Protein AF-A0A813BT57-F1 (afdb_monomer)

Foldseek 3Di:
DDDDDDDDDDDDDDDDDDDDDDDDPPDPPPPPPPPPPPQPPPPVVVPDDPVLVVVLLVLLVVLVVLPVVDVQPDPQDDADDDDPCPPDGKHKDKFFWDADPNDIDTDPCCVVSVVSVVSVVVSQCSQPPPADDGMDMDTPPGDDPDDFPPPDDQPHWDKDFDRDDDVPDWDKDFDDPPDDDNAQWDWDQDPNDTTTIGTDDNSGMDTHRSD

Organism: NCBI:txid1628268

Secondary structure (DSSP, 8-state):
--------------------------PPPP-------------GGGS--HHHHHHHHHHHHHHHHHHHHTT--S--PPPSS--S-TTS--EEEEEEEEEETTEEEE-HHHHHTHHHHHHHHHHHHHHSTT---SEEEEEES--PPP---TTS-TT--EEE--SS--TT-EEEEE--TTPPP-SEE--EEETTEEE-EEEEETTS-EEE---

Radius of gyration: 31.88 Å; Cα contacts (8 Å, |Δi|>4): 209; chains: 1; bounding box: 80×63×86 Å

Sequence (211 aa):
MGYGVGAVPVDPEEDPLQEGDLGEQLEPPQEEEEVEPAIHKLKAEELWNDDELAEQQKLVEEIIELMAKDPVHKVTRTPAVSQQDANRRSTYATVGAYNHGGVFGVTKYTEEATALTRKVADLLRMDFPGECFTSATIIQNTVMPTHRDLFNDFDSRNLISPLRVTSGAAVWEELKPGDKFQGTYAEMTVKDKKMPGQLHMLTGPVMINPR

Nearest PDB structures (foldseek):
  8igd-assembly2_C  TM=2.769E-01  e=4.487E+00  Arabidopsis thaliana

Structure (mmCIF, N/CA/C/O backbone):
data_AF-A0A813BT57-F1
#
_entry.id   AF-A0A813BT57-F1
#
loop_
_atom_site.group_PDB
_atom_site.id
_atom_site.type_symbol
_atom_site.label_atom_id
_atom_site.label_alt_id
_atom_site.label_comp_id
_atom_site.label_asym_id
_atom_site.label_entity_id
_atom_site.label_seq_id
_atom_site.pdbx_PDB_ins_code
_atom_site.Cartn_x
_atom_site.Cartn_y
_atom_site.Cartn_z
_atom_site.occupancy
_atom_site.B_iso_or_equiv
_atom_site.auth_seq_id
_atom_site.auth_comp_id
_atom_site.auth_asym_id
_atom_site.auth_atom_id
_atom_site.pdbx_PDB_model_num
ATOM 1 N N . MET A 1 1 ? 63.877 -7.546 -59.751 1.00 37.66 1 MET 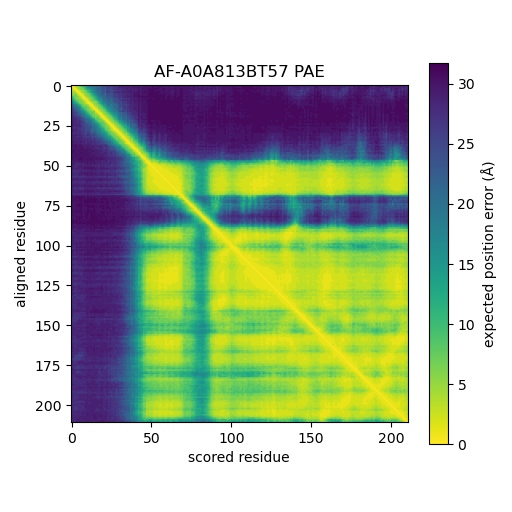A N 1
ATOM 2 C CA . MET A 1 1 ? 63.326 -8.738 -59.070 1.00 37.66 1 MET A CA 1
ATOM 3 C C . MET A 1 1 ? 61.910 -8.918 -59.592 1.00 37.66 1 MET A C 1
ATOM 5 O O . MET A 1 1 ? 61.173 -7.954 -59.511 1.00 37.66 1 MET A O 1
ATOM 9 N N . GLY A 1 2 ? 61.450 -9.999 -60.204 1.00 32.69 2 GLY A N 1
ATOM 10 C CA . GLY A 1 2 ? 62.023 -11.263 -60.653 1.00 32.69 2 GLY A CA 1
ATOM 11 C C . GLY A 1 2 ? 60.847 -12.031 -61.275 1.00 32.69 2 GLY A C 1
ATOM 12 O O . GLY A 1 2 ? 59.834 -12.200 -60.608 1.00 32.69 2 GLY A O 1
ATOM 13 N N . TYR A 1 3 ? 60.948 -12.408 -62.550 1.00 25.98 3 TYR A N 1
ATOM 14 C CA . TYR A 1 3 ? 60.036 -13.359 -63.190 1.00 25.98 3 TYR A CA 1
ATOM 15 C C . TYR A 1 3 ? 60.608 -14.764 -62.983 1.00 25.98 3 TYR A C 1
ATOM 17 O O . TYR A 1 3 ? 61.807 -14.963 -63.173 1.00 25.98 3 TYR A O 1
ATOM 25 N N . GLY A 1 4 ? 59.760 -15.719 -62.604 1.00 29.03 4 GLY A N 1
ATOM 26 C CA . GLY A 1 4 ? 60.122 -17.124 -62.436 1.00 29.03 4 GLY A CA 1
ATOM 27 C C . GLY A 1 4 ? 58.992 -18.017 -62.926 1.00 29.03 4 GLY A C 1
ATOM 28 O O . GLY A 1 4 ? 57.991 -18.187 -62.241 1.00 29.03 4 GLY A O 1
ATOM 29 N N . VAL A 1 5 ? 59.169 -18.539 -64.137 1.00 31.33 5 VAL A N 1
ATOM 30 C CA . VAL A 1 5 ? 58.359 -19.585 -64.766 1.00 31.33 5 VAL A CA 1
ATOM 31 C C . VAL A 1 5 ? 58.935 -20.929 -64.318 1.00 31.33 5 VAL A C 1
ATOM 33 O O . VAL A 1 5 ? 60.147 -21.122 -64.395 1.00 31.33 5 VAL A O 1
ATOM 36 N N . GLY A 1 6 ? 58.088 -21.848 -63.863 1.00 31.92 6 GLY A N 1
ATOM 37 C CA . GLY A 1 6 ? 58.478 -23.212 -63.512 1.00 31.92 6 GLY A CA 1
ATOM 38 C C . GLY A 1 6 ? 57.340 -24.172 -63.824 1.00 31.92 6 GLY A C 1
ATOM 39 O O . GLY A 1 6 ? 56.382 -24.262 -63.066 1.00 31.92 6 GLY A O 1
ATOM 40 N N . ALA A 1 7 ? 57.444 -24.834 -64.975 1.00 32.00 7 ALA A N 1
ATOM 41 C CA . ALA A 1 7 ? 56.584 -25.930 -65.393 1.00 32.00 7 ALA A CA 1
ATOM 42 C C . ALA A 1 7 ? 56.959 -27.219 -64.644 1.00 32.00 7 ALA A C 1
ATOM 44 O O . ALA A 1 7 ? 58.142 -27.484 -64.428 1.00 32.00 7 ALA A O 1
ATOM 45 N N . VAL A 1 8 ? 55.959 -28.033 -64.306 1.00 42.06 8 VAL A N 1
ATOM 46 C CA . VAL A 1 8 ? 56.101 -29.437 -63.883 1.00 42.06 8 VAL A CA 1
ATOM 47 C C . VAL A 1 8 ? 55.005 -30.231 -64.620 1.00 42.06 8 VAL A C 1
ATOM 49 O O . VAL A 1 8 ? 53.931 -29.670 -64.846 1.00 42.06 8 VAL A O 1
ATOM 52 N N . PRO A 1 9 ? 55.287 -31.458 -65.098 1.00 40.72 9 PRO A N 1
ATOM 53 C CA . PRO A 1 9 ? 54.612 -32.059 -66.242 1.00 40.72 9 PRO A CA 1
ATOM 54 C C . PRO A 1 9 ? 53.299 -32.754 -65.889 1.00 40.72 9 PRO A C 1
ATOM 56 O O . PRO A 1 9 ? 53.094 -33.230 -64.775 1.00 40.72 9 PRO A O 1
ATOM 59 N N . VAL A 1 10 ? 52.455 -32.831 -66.913 1.00 43.56 10 VAL A N 1
ATOM 60 C CA . VAL A 1 10 ? 51.305 -33.728 -67.034 1.00 43.56 10 VAL A CA 1
ATOM 61 C C . VAL A 1 10 ? 51.832 -35.119 -67.383 1.00 43.56 10 VAL A C 1
ATOM 63 O O . VAL A 1 10 ? 52.646 -35.220 -68.298 1.00 43.56 10 VAL A O 1
ATOM 66 N N . ASP A 1 11 ? 51.324 -36.160 -66.726 1.00 40.03 11 ASP A N 1
ATOM 67 C CA . ASP A 1 11 ? 51.101 -37.436 -67.405 1.00 40.03 11 ASP A CA 1
ATOM 68 C C . ASP A 1 11 ? 49.642 -37.883 -67.191 1.00 40.03 11 ASP A C 1
ATOM 70 O O . ASP A 1 11 ? 49.107 -37.678 -66.094 1.00 40.03 11 ASP A O 1
ATOM 74 N N . PRO A 1 12 ? 48.982 -38.419 -68.235 1.00 51.88 12 PRO A N 1
ATOM 75 C CA . PRO A 1 12 ? 47.558 -38.731 -68.255 1.00 51.88 12 PRO A CA 1
ATOM 76 C C . PRO A 1 12 ? 47.312 -40.244 -68.165 1.00 51.88 12 PRO A C 1
ATOM 78 O O . PRO A 1 12 ? 47.970 -41.005 -68.862 1.00 51.88 12 PRO A O 1
ATOM 81 N N . GLU A 1 13 ? 46.303 -40.682 -67.415 1.00 43.59 13 GLU A N 1
ATOM 82 C CA . GLU A 1 13 ? 45.601 -41.938 -67.714 1.00 43.59 13 GLU A CA 1
ATOM 83 C C . GLU A 1 13 ? 44.103 -41.787 -67.415 1.00 43.59 13 GLU A C 1
ATOM 85 O O . GLU A 1 13 ? 43.681 -40.999 -66.566 1.00 43.59 13 GLU A O 1
ATOM 90 N N . GLU A 1 14 ? 43.331 -42.488 -68.235 1.00 40.25 14 GLU A N 1
ATOM 91 C CA . GLU A 1 14 ? 41.946 -42.264 -68.640 1.00 40.25 14 GLU A CA 1
ATOM 92 C C . GLU A 1 14 ? 40.894 -42.873 -67.678 1.00 40.25 14 GLU A C 1
ATOM 94 O O . GLU A 1 14 ? 41.138 -43.925 -67.098 1.00 40.25 14 GLU A O 1
ATOM 99 N N . ASP A 1 15 ? 39.757 -42.164 -67.527 1.00 38.50 15 ASP A N 1
ATOM 100 C CA . ASP A 1 15 ? 38.314 -42.544 -67.652 1.00 38.50 15 ASP A CA 1
ATOM 101 C C . ASP A 1 15 ? 37.801 -43.986 -67.328 1.00 38.50 15 ASP A C 1
ATOM 103 O O . ASP A 1 15 ? 38.580 -44.935 -67.344 1.00 38.50 15 ASP A O 1
ATOM 107 N N . PRO A 1 16 ? 36.470 -44.271 -67.213 1.00 50.34 16 PRO A N 1
ATOM 108 C CA . PRO A 1 16 ? 35.270 -43.424 -67.024 1.00 50.34 16 PRO A CA 1
ATOM 109 C C . PRO A 1 16 ? 34.231 -43.991 -65.997 1.00 50.34 16 PRO A C 1
ATOM 111 O O . PRO A 1 16 ? 34.384 -45.080 -65.450 1.00 50.34 16 PRO A O 1
ATOM 114 N N . LEU A 1 17 ? 33.082 -43.297 -65.880 1.00 36.72 17 LEU A N 1
ATOM 115 C CA . LEU A 1 17 ? 31.741 -43.748 -65.419 1.00 36.72 17 LEU A CA 1
ATOM 116 C C . LEU A 1 17 ? 31.400 -43.633 -63.916 1.00 36.72 17 LEU A C 1
ATOM 118 O O . LEU A 1 17 ? 31.742 -44.498 -63.120 1.00 36.72 17 LEU A O 1
ATOM 122 N N . GLN A 1 18 ? 30.530 -42.677 -63.561 1.00 41.56 18 GLN A N 1
ATOM 123 C CA . GLN A 1 18 ? 29.085 -42.946 -63.421 1.00 41.56 18 GLN A CA 1
ATOM 124 C C . GLN A 1 18 ? 28.305 -41.663 -63.089 1.00 41.56 18 GLN A C 1
ATOM 126 O O . GLN A 1 18 ? 28.538 -41.012 -62.075 1.00 41.56 18 GLN A O 1
ATOM 131 N N . GLU A 1 19 ? 27.348 -41.333 -63.957 1.00 45.28 19 GLU A N 1
ATOM 132 C CA . GLU A 1 19 ? 26.239 -40.434 -63.647 1.00 45.28 19 GLU A CA 1
ATOM 133 C C . GLU A 1 19 ? 25.347 -41.081 -62.578 1.00 45.28 19 GLU A C 1
ATOM 135 O O . GLU A 1 19 ? 24.990 -42.256 -62.676 1.00 45.28 19 GLU A O 1
ATOM 140 N N . GLY A 1 20 ? 24.991 -40.298 -61.563 1.00 37.59 20 GLY A N 1
ATOM 141 C CA . GLY A 1 20 ? 24.119 -40.693 -60.464 1.00 37.59 20 GLY A CA 1
ATOM 142 C C . GLY A 1 20 ? 23.452 -39.462 -59.871 1.00 37.59 20 GLY A C 1
ATOM 143 O O . GLY A 1 20 ? 23.851 -38.968 -58.824 1.00 37.59 20 GLY A O 1
ATOM 144 N N . ASP A 1 21 ? 22.469 -38.954 -60.607 1.00 42.25 21 ASP A N 1
ATOM 145 C CA . ASP A 1 21 ? 21.403 -38.075 -60.137 1.00 42.25 21 ASP A CA 1
ATOM 146 C C . ASP A 1 21 ? 20.681 -38.713 -58.945 1.00 42.25 21 ASP A C 1
ATOM 148 O O . ASP A 1 21 ? 20.002 -39.719 -59.126 1.00 42.2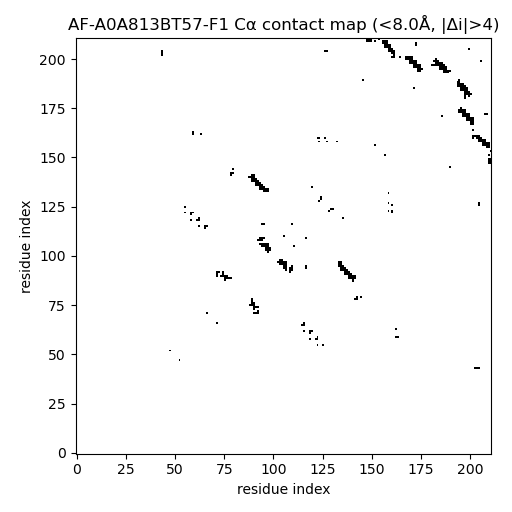5 21 ASP A O 1
ATOM 152 N N . LEU A 1 22 ? 20.827 -38.136 -57.751 1.00 42.53 22 LEU A N 1
ATOM 153 C CA . LEU A 1 22 ? 19.814 -38.172 -56.699 1.00 42.53 22 LEU A CA 1
ATOM 154 C C . LEU A 1 22 ? 19.948 -36.893 -55.873 1.00 42.53 22 LEU A C 1
ATOM 156 O O . LEU A 1 22 ? 20.854 -36.743 -55.055 1.00 42.53 22 LEU A O 1
ATOM 160 N N . GLY A 1 23 ? 19.033 -35.956 -56.116 1.00 36.88 23 GLY A N 1
ATOM 161 C CA . GLY A 1 23 ? 18.838 -34.794 -55.266 1.00 36.88 23 GLY A CA 1
ATOM 162 C C . GLY A 1 23 ? 18.559 -35.210 -53.823 1.00 36.88 23 GLY A C 1
ATOM 163 O O . GLY A 1 23 ? 17.485 -35.724 -53.514 1.00 36.88 23 GLY A O 1
ATOM 164 N N . GLU A 1 24 ? 19.505 -34.932 -52.930 1.00 42.94 24 GLU A N 1
ATOM 165 C CA . GLU A 1 24 ? 19.217 -34.828 -51.505 1.00 42.94 24 GLU A CA 1
ATOM 166 C C . GLU A 1 24 ? 18.443 -33.530 -51.278 1.00 42.94 24 GLU A C 1
ATOM 168 O O . GLU A 1 24 ? 18.974 -32.418 -51.313 1.00 42.94 24 GLU A O 1
ATOM 173 N N . GLN A 1 25 ? 17.134 -33.697 -51.101 1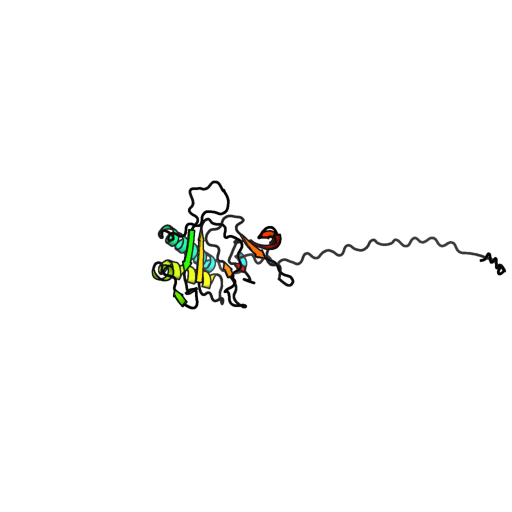.00 40.62 25 GLN A N 1
ATOM 174 C CA . GLN A 1 25 ? 16.256 -32.701 -50.514 1.00 40.62 25 GLN A CA 1
ATOM 175 C C . GLN A 1 25 ? 16.840 -32.289 -49.158 1.00 40.62 25 GLN A C 1
ATOM 177 O O . GLN A 1 25 ? 16.781 -33.043 -48.192 1.00 40.62 25 GLN A O 1
ATOM 182 N N . LEU A 1 26 ? 17.406 -31.085 -49.091 1.00 41.12 26 LEU A N 1
ATOM 183 C CA . LEU A 1 26 ? 17.609 -30.390 -47.826 1.00 41.12 26 LEU A CA 1
ATOM 184 C C . LEU A 1 26 ? 16.219 -30.130 -47.241 1.00 41.12 26 LEU A C 1
ATOM 186 O O . LEU A 1 26 ? 15.517 -29.219 -47.686 1.00 41.12 26 LEU A O 1
ATOM 190 N N . GLU A 1 27 ? 15.803 -30.961 -46.286 1.00 49.72 27 GLU A N 1
ATOM 191 C CA . GLU A 1 27 ? 14.667 -30.632 -45.434 1.00 49.72 27 GLU A CA 1
ATOM 192 C C . GLU A 1 27 ? 14.966 -29.286 -44.752 1.00 49.72 27 GLU A C 1
ATOM 194 O O . GLU A 1 27 ? 16.068 -29.097 -44.221 1.00 49.72 27 GLU A O 1
ATOM 199 N N . PRO A 1 28 ? 14.043 -28.310 -44.812 1.00 47.34 28 PRO A N 1
ATOM 200 C CA . PRO A 1 28 ? 14.244 -27.039 -44.139 1.00 47.34 28 PRO A CA 1
ATOM 201 C C . PRO A 1 28 ? 14.399 -27.287 -42.631 1.00 47.34 28 PRO A C 1
ATOM 203 O O . PRO A 1 28 ? 13.776 -28.214 -42.106 1.00 47.34 28 PRO A O 1
ATOM 206 N N . PRO A 1 29 ? 15.218 -26.485 -41.926 1.00 44.16 29 PRO A N 1
ATOM 207 C CA . PRO A 1 29 ? 15.357 -26.609 -40.483 1.00 44.16 29 PRO A CA 1
ATOM 208 C C . PRO A 1 29 ? 13.966 -26.540 -39.857 1.00 44.16 29 PRO A C 1
ATOM 210 O O . PRO A 1 29 ? 13.220 -25.591 -40.099 1.00 44.16 29 PRO A O 1
ATOM 213 N N . GLN A 1 30 ? 13.616 -27.591 -39.116 1.00 40.66 30 GLN A N 1
ATOM 214 C CA . GLN A 1 30 ? 12.389 -27.644 -38.340 1.00 40.66 30 GLN A CA 1
ATOM 215 C C . GLN A 1 30 ? 12.383 -26.417 -37.431 1.00 40.66 30 GLN A C 1
ATOM 217 O O . GLN A 1 30 ? 13.314 -26.226 -36.648 1.00 40.66 30 GLN A O 1
ATOM 222 N N . GLU A 1 31 ? 11.377 -25.561 -37.612 1.00 48.28 31 GLU A N 1
ATOM 223 C CA . GLU A 1 31 ? 11.082 -24.459 -36.709 1.00 48.28 31 GLU A CA 1
ATOM 224 C C . GLU A 1 31 ? 10.993 -25.061 -35.307 1.00 48.28 31 GLU A C 1
ATOM 226 O O . GLU A 1 31 ? 10.098 -25.858 -35.021 1.00 48.28 31 GLU A O 1
ATOM 231 N N . GLU A 1 32 ? 11.983 -24.758 -34.464 1.00 48.44 32 GLU A N 1
ATOM 232 C CA . GLU A 1 32 ? 11.882 -25.011 -33.037 1.00 48.44 32 GLU A CA 1
ATOM 233 C C . GLU A 1 32 ? 10.641 -24.252 -32.584 1.00 48.44 32 GLU A C 1
ATOM 235 O O . GLU A 1 32 ? 10.619 -23.022 -32.572 1.00 48.44 32 GLU A O 1
ATOM 240 N N . GLU A 1 33 ? 9.574 -25.004 -32.328 1.00 44.41 33 GLU A N 1
ATOM 241 C CA . GLU A 1 33 ? 8.341 -24.507 -31.751 1.00 44.41 33 GLU A CA 1
ATOM 242 C C . GLU A 1 33 ? 8.759 -23.772 -30.473 1.00 44.41 33 GLU A C 1
ATOM 244 O O . GLU A 1 33 ? 9.191 -24.402 -29.503 1.00 44.41 33 GLU A O 1
ATOM 249 N N . GLU A 1 34 ? 8.751 -22.433 -30.511 1.00 43.19 34 GLU A N 1
ATOM 250 C CA . GLU A 1 34 ? 8.931 -21.600 -29.330 1.00 43.19 34 GLU A CA 1
ATOM 251 C C . GLU A 1 34 ? 7.827 -22.021 -28.366 1.00 43.19 34 GLU A C 1
ATOM 253 O O . GLU A 1 34 ? 6.677 -21.593 -28.466 1.00 43.19 34 GLU A O 1
ATOM 258 N N . VAL A 1 35 ? 8.169 -22.933 -27.457 1.00 41.72 35 VAL A N 1
ATOM 259 C CA . VAL A 1 35 ? 7.321 -23.296 -26.337 1.00 41.72 35 VAL A CA 1
ATOM 260 C C . VAL A 1 35 ? 7.232 -22.028 -25.510 1.00 41.72 35 VAL A C 1
ATOM 262 O O . VAL A 1 35 ? 8.124 -21.739 -24.708 1.00 41.72 35 VAL A O 1
ATOM 265 N N . GLU A 1 36 ? 6.185 -21.236 -25.760 1.00 43.19 36 GLU A N 1
ATOM 266 C CA . GLU A 1 36 ? 5.827 -20.107 -24.918 1.00 43.19 36 GLU A CA 1
ATOM 267 C C . GLU A 1 36 ? 5.913 -20.609 -23.474 1.00 43.19 36 GLU A C 1
ATOM 269 O O . GLU A 1 36 ? 5.250 -21.599 -23.132 1.00 43.19 36 GLU A O 1
ATOM 274 N N . PRO A 1 37 ? 6.763 -20.012 -22.617 1.00 38.12 37 PRO A N 1
ATOM 275 C CA . PRO A 1 37 ? 6.815 -20.443 -21.239 1.00 38.12 37 PRO A CA 1
ATOM 276 C C . PRO A 1 37 ? 5.412 -20.234 -20.695 1.00 38.12 37 PRO A C 1
ATOM 278 O O . PRO A 1 37 ? 4.899 -19.116 -20.732 1.00 38.12 37 PRO A O 1
ATOM 281 N N . ALA A 1 38 ? 4.784 -21.321 -20.248 1.00 38.00 38 ALA A N 1
ATOM 282 C CA . ALA A 1 38 ? 3.481 -21.296 -19.618 1.00 38.00 38 ALA A CA 1
ATOM 283 C C . ALA A 1 38 ? 3.545 -20.306 -18.450 1.00 38.00 38 ALA A C 1
ATOM 285 O O . ALA A 1 38 ? 3.981 -20.634 -17.345 1.00 38.00 38 ALA A O 1
ATOM 286 N N . ILE A 1 39 ? 3.155 -19.057 -18.714 1.00 39.56 39 ILE A N 1
ATOM 287 C CA . ILE A 1 39 ? 2.943 -18.058 -17.686 1.00 39.56 39 ILE A CA 1
ATOM 288 C C . ILE A 1 39 ? 1.742 -18.597 -16.934 1.00 39.56 39 ILE A C 1
ATOM 290 O O . ILE A 1 39 ? 0.603 -18.489 -17.394 1.00 39.56 39 ILE A O 1
ATOM 294 N N . HIS A 1 40 ? 2.013 -19.238 -15.799 1.00 36.19 40 HIS A N 1
ATOM 295 C CA . HIS A 1 40 ? 1.014 -19.523 -14.790 1.00 36.19 40 HIS A CA 1
ATOM 296 C C . HIS A 1 40 ? 0.389 -18.183 -14.397 1.00 36.19 40 HIS A C 1
ATOM 298 O O . HIS A 1 40 ? 0.868 -17.480 -13.510 1.00 36.19 40 HIS A O 1
ATOM 304 N N . LYS A 1 41 ? -0.677 -17.807 -15.108 1.00 38.41 41 LYS A N 1
ATOM 305 C CA . LYS A 1 41 ? -1.641 -16.805 -14.681 1.00 38.41 41 LYS A CA 1
ATOM 306 C C . LYS A 1 41 ? -2.307 -17.384 -13.444 1.00 38.41 41 LYS A C 1
ATOM 308 O O . LYS A 1 41 ? -3.361 -17.999 -13.549 1.00 38.41 41 LYS A O 1
ATOM 313 N N . LEU A 1 42 ? -1.672 -17.216 -12.289 1.00 39.22 42 LEU A N 1
ATOM 314 C CA . LEU A 1 42 ? -2.362 -17.310 -11.015 1.00 39.22 42 LEU A CA 1
ATOM 315 C C . LEU A 1 42 ? -3.366 -16.163 -11.026 1.00 39.22 42 LEU A C 1
ATOM 317 O O . LEU A 1 42 ? -3.031 -15.004 -10.781 1.00 39.22 42 LEU A O 1
ATOM 321 N N . LYS A 1 43 ? -4.589 -16.466 -11.452 1.00 41.81 43 LYS A N 1
ATO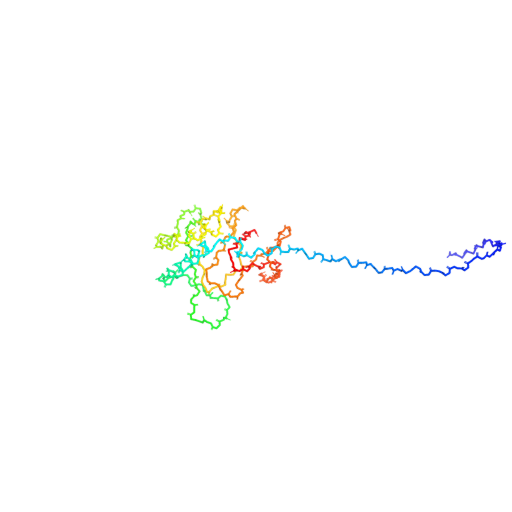M 322 C CA . LYS A 1 43 ? -5.699 -15.545 -11.282 1.00 41.81 43 LYS A CA 1
ATOM 323 C C . LYS A 1 43 ? -5.896 -15.413 -9.778 1.00 41.81 43 LYS A C 1
ATOM 325 O O . LYS A 1 43 ? -5.942 -16.420 -9.080 1.00 41.81 43 LYS A O 1
ATOM 330 N N . ALA A 1 44 ? -6.014 -14.184 -9.284 1.00 49.03 44 ALA A N 1
ATOM 331 C CA . ALA A 1 44 ? -6.286 -13.905 -7.870 1.00 49.03 44 ALA A CA 1
ATOM 332 C C . ALA A 1 44 ? -7.516 -14.678 -7.333 1.00 49.03 44 ALA A C 1
ATOM 334 O O . ALA A 1 44 ? -7.627 -14.919 -6.139 1.00 49.03 44 ALA A O 1
ATOM 335 N N . GLU A 1 45 ? -8.388 -15.127 -8.239 1.00 46.06 45 GLU A N 1
ATOM 336 C CA . GLU A 1 45 ? -9.550 -15.987 -8.006 1.00 46.06 45 GLU A CA 1
ATOM 337 C C . GLU A 1 45 ? -9.223 -17.406 -7.483 1.00 46.06 45 GLU A C 1
ATOM 339 O O . GLU A 1 45 ? -10.117 -18.056 -6.957 1.00 46.06 45 GLU A O 1
ATOM 344 N N . GLU A 1 46 ? -7.986 -17.912 -7.595 1.00 54.44 46 GLU A N 1
ATOM 345 C CA . GLU A 1 46 ? -7.621 -19.272 -7.137 1.00 54.44 46 GLU A CA 1
ATOM 346 C C . GLU A 1 46 ? -7.101 -19.345 -5.688 1.00 54.44 46 GLU A C 1
ATOM 348 O O . GLU A 1 46 ? -6.835 -20.440 -5.192 1.00 54.44 46 GLU A O 1
ATOM 353 N N . LEU A 1 47 ? -6.933 -18.210 -5.000 1.00 59.88 47 LEU A N 1
ATOM 354 C CA . LEU A 1 47 ? -6.269 -18.164 -3.688 1.00 59.88 47 LEU A CA 1
ATOM 355 C C . LEU A 1 47 ? -7.214 -18.012 -2.497 1.00 59.88 47 LEU A C 1
ATOM 357 O O . LEU A 1 47 ? -6.817 -18.365 -1.389 1.00 59.88 47 LEU A O 1
ATOM 361 N N . TRP A 1 48 ? -8.432 -17.517 -2.707 1.00 71.94 48 TRP A N 1
ATOM 362 C CA . TRP A 1 48 ? -9.386 -17.249 -1.631 1.00 71.94 48 TRP A CA 1
ATOM 363 C C . TRP A 1 48 ? -10.659 -18.053 -1.814 1.00 71.94 48 TRP A C 1
ATOM 365 O O . TRP A 1 48 ? -11.127 -18.255 -2.934 1.00 71.94 48 TRP A O 1
ATOM 375 N N . ASN A 1 49 ? -11.240 -18.484 -0.699 1.00 85.50 49 ASN A N 1
ATOM 376 C CA . ASN A 1 49 ? -12.616 -18.960 -0.719 1.00 85.50 49 ASN A CA 1
ATOM 377 C C . ASN A 1 49 ? -13.605 -17.776 -0.772 1.00 85.50 49 ASN A C 1
ATOM 379 O O . ASN A 1 49 ? -13.239 -16.627 -0.515 1.00 85.50 49 ASN A O 1
ATOM 383 N N . ASP A 1 50 ? -14.865 -18.057 -1.116 1.00 86.62 50 ASP A N 1
ATOM 384 C CA . ASP A 1 50 ? -15.900 -17.024 -1.269 1.00 86.62 50 ASP A CA 1
ATOM 385 C C . ASP A 1 50 ? -16.099 -16.187 0.011 1.00 86.62 50 ASP A C 1
ATOM 387 O O . ASP A 1 50 ? -16.356 -14.983 -0.074 1.00 86.62 50 ASP A O 1
ATOM 391 N N . ASP A 1 51 ? -15.940 -16.797 1.192 1.00 89.12 51 ASP A N 1
ATOM 392 C CA . ASP A 1 51 ? -16.089 -16.115 2.482 1.00 89.12 51 ASP A CA 1
ATOM 393 C C . ASP A 1 51 ? -14.919 -15.153 2.746 1.00 89.12 51 ASP A C 1
ATOM 395 O O . ASP A 1 51 ? -15.138 -14.013 3.159 1.00 89.12 51 ASP A O 1
ATOM 399 N N . GLU A 1 52 ? -13.685 -15.575 2.457 1.00 88.12 52 GLU A N 1
ATOM 400 C CA . GLU A 1 52 ? -12.482 -14.738 2.539 1.00 88.12 52 GLU A CA 1
ATOM 401 C C . GLU A 1 52 ? -12.573 -13.568 1.556 1.00 88.12 52 GLU A C 1
ATOM 403 O O . GLU A 1 52 ? -12.344 -12.419 1.926 1.00 88.12 52 GLU A O 1
ATOM 408 N N . LEU A 1 53 ? -12.991 -13.811 0.314 1.00 89.00 53 LEU A N 1
ATOM 409 C CA . LEU A 1 53 ? -13.171 -12.731 -0.653 1.00 89.00 53 LEU A CA 1
ATOM 410 C C . LEU A 1 53 ? -14.223 -11.714 -0.176 1.00 89.00 53 LEU A C 1
ATOM 412 O O . LEU A 1 53 ? -14.010 -10.505 -0.295 1.00 89.00 53 LEU A O 1
ATOM 416 N N . ALA A 1 54 ? -15.336 -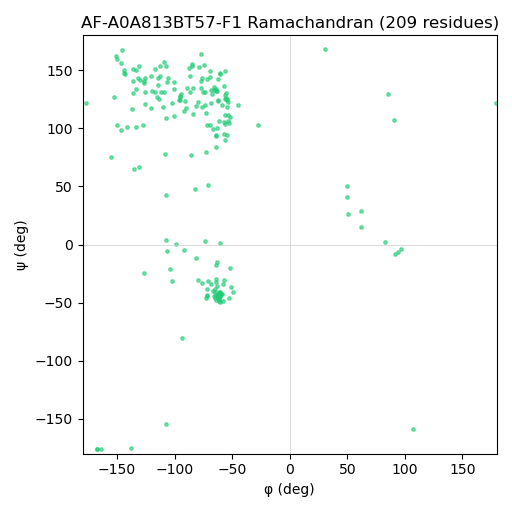12.178 0.396 1.00 92.31 54 ALA A N 1
ATOM 417 C CA . ALA A 1 54 ? -16.369 -11.302 0.943 1.00 92.31 54 ALA A CA 1
ATOM 418 C C . ALA A 1 54 ? -15.879 -10.507 2.168 1.00 92.31 54 ALA A C 1
ATOM 420 O O . ALA A 1 54 ? -16.185 -9.317 2.303 1.00 92.31 54 ALA A O 1
ATOM 421 N N . GLU A 1 55 ? -15.103 -11.132 3.056 1.00 94.00 55 GLU A N 1
ATOM 422 C CA . GLU A 1 55 ? -14.493 -10.460 4.205 1.00 94.00 55 GLU A CA 1
ATOM 423 C C . GLU A 1 55 ? -13.490 -9.388 3.761 1.00 94.00 55 GLU A C 1
ATOM 425 O O . GLU A 1 55 ? -13.531 -8.259 4.261 1.00 94.00 55 GLU A O 1
ATOM 430 N N . GLN A 1 56 ? -12.653 -9.700 2.771 1.00 94.06 56 GLN A N 1
ATOM 431 C CA . GLN A 1 56 ? -11.692 -8.762 2.204 1.00 94.06 56 GLN A CA 1
ATOM 432 C C . GLN A 1 56 ? -12.389 -7.551 1.579 1.00 94.06 56 GLN A C 1
ATOM 434 O O . GLN A 1 56 ? -12.050 -6.406 1.891 1.00 94.06 56 GLN A O 1
ATOM 439 N N . GLN A 1 57 ? -13.427 -7.784 0.772 1.00 94.31 57 GLN A N 1
ATOM 440 C CA . GLN A 1 57 ? -14.224 -6.718 0.161 1.00 94.31 57 GLN A CA 1
ATOM 441 C C . GLN A 1 57 ? -14.872 -5.821 1.217 1.00 94.31 57 GLN A C 1
ATOM 443 O O . GLN A 1 57 ? -14.819 -4.594 1.110 1.00 94.31 57 GLN A O 1
ATOM 448 N N . LYS A 1 58 ? -15.418 -6.415 2.280 1.00 96.56 58 LYS A N 1
ATOM 449 C CA . LYS A 1 58 ? -15.987 -5.666 3.401 1.00 96.56 58 LYS A CA 1
ATOM 450 C C . LYS A 1 58 ? -14.935 -4.804 4.106 1.00 96.56 58 LYS A C 1
ATOM 452 O O . LYS A 1 58 ? -15.207 -3.643 4.412 1.00 96.56 58 LYS A O 1
ATOM 457 N N . LEU A 1 59 ? -13.733 -5.333 4.353 1.00 96.44 59 LEU A N 1
ATOM 458 C CA . LEU A 1 59 ? -12.633 -4.555 4.935 1.00 96.44 59 LEU A CA 1
ATOM 459 C C . LEU A 1 59 ? -12.252 -3.370 4.044 1.00 96.44 59 LEU A C 1
ATOM 461 O O . LEU A 1 59 ? -12.085 -2.255 4.542 1.00 96.44 59 LEU A O 1
ATOM 465 N N . VAL A 1 60 ? -12.159 -3.587 2.732 1.00 95.88 60 VAL A N 1
ATOM 466 C CA . VAL A 1 60 ? -11.879 -2.532 1.751 1.00 95.88 60 VAL A CA 1
ATOM 467 C C . VAL A 1 60 ? -12.959 -1.446 1.780 1.00 95.88 60 VAL A C 1
ATOM 469 O O . VAL A 1 60 ? -12.632 -0.256 1.791 1.00 95.88 60 VAL A O 1
ATOM 472 N N . GLU A 1 61 ? -14.238 -1.817 1.831 1.00 95.94 61 GLU A N 1
ATOM 473 C CA . GLU A 1 61 ? -15.347 -0.861 1.938 1.00 95.94 61 GLU A CA 1
ATOM 474 C C . GLU A 1 61 ? -15.277 -0.036 3.227 1.00 95.94 61 GLU A C 1
ATOM 476 O O . GLU A 1 61 ? -15.355 1.193 3.171 1.00 95.94 61 GLU A O 1
ATOM 481 N N . GLU A 1 62 ? -15.045 -0.680 4.374 1.00 95.56 62 GLU A N 1
ATOM 482 C CA . GLU A 1 62 ? -14.887 -0.001 5.664 1.00 95.56 62 GLU A CA 1
ATOM 483 C C . GLU A 1 62 ? -13.701 0.982 5.653 1.00 95.56 62 GLU A C 1
ATOM 485 O O . GLU A 1 62 ? -13.820 2.103 6.158 1.00 95.56 62 GLU A O 1
ATOM 490 N N . ILE A 1 63 ? -12.570 0.607 5.040 1.00 94.06 63 ILE A N 1
ATOM 491 C CA . ILE A 1 63 ? -11.407 1.490 4.854 1.00 94.06 63 ILE A CA 1
ATOM 492 C C . ILE A 1 63 ? -11.794 2.709 4.014 1.00 94.06 63 ILE A C 1
ATOM 494 O O . ILE A 1 63 ? -11.532 3.842 4.420 1.00 94.06 63 ILE A O 1
ATOM 498 N N . ILE A 1 64 ? -12.447 2.503 2.867 1.00 91.75 64 ILE A N 1
ATOM 499 C CA . ILE A 1 64 ? -12.869 3.590 1.972 1.00 91.75 64 ILE A CA 1
ATOM 500 C C . ILE A 1 64 ? -13.852 4.531 2.676 1.00 91.75 64 ILE A C 1
ATOM 502 O O . ILE A 1 64 ? -13.748 5.750 2.534 1.00 91.75 64 ILE A O 1
ATOM 506 N N . GLU A 1 65 ? -14.792 3.999 3.455 1.00 91.56 65 GLU A N 1
ATOM 507 C CA . GLU A 1 65 ? -15.720 4.813 4.235 1.00 91.56 65 GLU A CA 1
ATOM 508 C C . GLU A 1 65 ? -15.016 5.655 5.298 1.00 91.56 65 GLU A C 1
ATOM 510 O O . GLU A 1 65 ? -15.344 6.832 5.471 1.00 91.56 65 GLU A O 1
ATOM 515 N N . LEU A 1 66 ? -14.066 5.063 6.025 1.00 90.88 66 LEU A N 1
ATOM 516 C CA . LEU A 1 66 ? -13.270 5.781 7.016 1.00 90.88 66 LEU A CA 1
ATOM 517 C C . LEU A 1 66 ? -12.453 6.887 6.345 1.00 90.88 66 LEU A C 1
ATOM 519 O O . LEU A 1 66 ? -12.469 8.014 6.828 1.00 90.88 66 LEU A O 1
ATOM 523 N N . MET A 1 67 ? -11.845 6.611 5.190 1.00 86.06 67 MET A N 1
ATOM 524 C CA . MET A 1 67 ? -11.143 7.616 4.386 1.00 86.06 67 MET A CA 1
ATOM 525 C C . MET A 1 67 ? -12.057 8.715 3.835 1.00 86.06 67 MET A C 1
ATOM 527 O O . MET A 1 67 ? -11.598 9.825 3.601 1.00 86.06 67 MET A O 1
ATOM 531 N N . ALA A 1 68 ? -13.335 8.432 3.576 1.00 84.00 68 ALA A N 1
ATOM 532 C CA . ALA A 1 68 ? -14.284 9.444 3.115 1.00 84.00 68 ALA A CA 1
ATOM 533 C C . ALA A 1 68 ? -14.739 10.372 4.256 1.00 84.00 68 ALA A C 1
ATOM 535 O O . ALA A 1 68 ? -15.021 11.549 4.026 1.00 84.00 68 ALA A O 1
ATOM 536 N N . LYS A 1 69 ? -14.825 9.832 5.478 1.00 82.69 69 LYS A N 1
ATOM 537 C CA . LYS A 1 69 ? -15.185 10.562 6.705 1.00 82.69 69 LYS A CA 1
ATOM 538 C C . LYS A 1 69 ? -13.995 11.341 7.274 1.00 82.69 69 LYS A C 1
ATOM 540 O O . LYS A 1 69 ? -14.189 12.389 7.886 1.00 82.69 69 LYS A O 1
ATOM 545 N N . ASP A 1 70 ? -12.784 10.836 7.068 1.00 71.50 70 ASP A N 1
ATOM 546 C CA . ASP A 1 70 ? -11.536 11.462 7.482 1.00 71.50 70 ASP A CA 1
ATOM 547 C C . ASP A 1 70 ? -11.007 12.379 6.367 1.00 71.50 70 ASP A C 1
ATOM 549 O O . ASP A 1 70 ? -10.705 11.915 5.268 1.00 71.50 70 ASP A O 1
ATOM 553 N N . PRO A 1 71 ? -10.880 13.698 6.584 1.00 57.16 71 PRO A N 1
ATOM 554 C CA .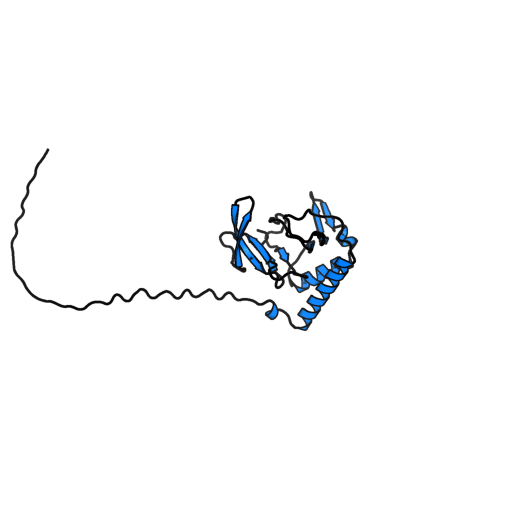 PRO A 1 71 ? -10.279 14.578 5.599 1.00 57.16 71 PRO A CA 1
ATOM 555 C C . PRO A 1 71 ? -8.763 14.333 5.580 1.00 57.16 71 PRO A C 1
ATOM 557 O O . PRO A 1 71 ? -8.031 15.108 6.193 1.00 57.16 71 PRO A O 1
ATOM 560 N N . VAL A 1 72 ? -8.307 13.268 4.897 1.00 55.09 72 VAL A N 1
ATOM 561 C CA . VAL A 1 72 ? -6.902 12.835 4.732 1.00 55.09 72 VAL A CA 1
ATOM 562 C C . VAL A 1 72 ? -5.968 14.042 4.824 1.00 55.09 72 VAL A C 1
ATOM 564 O O . VAL A 1 72 ? -5.935 14.900 3.935 1.00 55.09 72 VAL A O 1
ATOM 567 N N . HIS A 1 73 ? -5.314 14.187 5.976 1.00 52.78 73 HIS A N 1
ATOM 568 C CA . HIS A 1 73 ? -4.749 15.456 6.411 1.00 52.78 73 HIS A CA 1
ATOM 569 C C . HIS A 1 73 ? -3.679 15.973 5.432 1.00 52.78 73 HIS A C 1
ATOM 571 O O . HIS A 1 73 ? -2.547 15.509 5.406 1.00 52.78 73 HIS A O 1
ATOM 577 N N . LYS A 1 74 ? -4.051 17.013 4.675 1.00 49.41 74 LYS A N 1
ATOM 578 C CA . LYS A 1 74 ? -3.235 18.185 4.294 1.00 49.41 74 LYS A CA 1
ATOM 579 C C . LYS A 1 74 ? -1.837 17.963 3.689 1.00 49.41 74 LYS A C 1
ATOM 581 O O . LYS A 1 74 ? -1.035 18.893 3.740 1.00 49.41 74 LYS A O 1
ATOM 586 N N . VAL A 1 75 ? -1.535 16.840 3.040 1.00 49.19 75 VAL A N 1
ATOM 587 C CA . VAL A 1 75 ? -0.428 16.814 2.065 1.00 49.19 75 VAL A CA 1
ATOM 588 C C . VAL A 1 75 ? -0.991 16.707 0.660 1.00 49.19 75 VAL A C 1
ATOM 590 O O . VAL A 1 75 ? -1.015 15.656 0.027 1.00 49.19 75 VAL A O 1
ATOM 593 N N . THR A 1 76 ? -1.469 17.847 0.168 1.00 46.06 76 THR A N 1
ATOM 594 C CA . THR A 1 76 ? -1.775 18.019 -1.248 1.00 46.06 76 THR A CA 1
ATOM 595 C C . THR A 1 76 ? -0.446 18.020 -1.998 1.00 46.06 76 THR A C 1
ATOM 597 O O . THR A 1 76 ? 0.281 19.012 -1.972 1.00 46.06 76 THR A O 1
ATOM 600 N N . ARG A 1 77 ? -0.092 16.918 -2.662 1.00 46.12 77 ARG A N 1
ATOM 601 C CA . ARG A 1 77 ? 0.891 17.003 -3.746 1.00 46.12 77 ARG A CA 1
ATOM 602 C C . ARG A 1 77 ? 0.189 17.606 -4.954 1.00 46.12 77 ARG A C 1
ATOM 604 O O . ARG A 1 77 ? -0.905 17.173 -5.313 1.00 46.12 77 ARG A O 1
ATOM 611 N N . THR A 1 78 ? 0.805 18.614 -5.563 1.00 44.03 78 THR A N 1
ATOM 612 C CA . THR A 1 78 ? 0.391 19.091 -6.883 1.00 44.03 78 THR A CA 1
ATOM 613 C C . THR A 1 78 ? 0.441 17.891 -7.832 1.00 44.03 78 THR A C 1
ATOM 615 O O . THR A 1 78 ? 1.485 17.233 -7.873 1.00 44.03 78 THR A O 1
ATOM 618 N N . PRO A 1 79 ? -0.648 17.557 -8.545 1.00 45.41 79 PRO A N 1
ATOM 619 C CA . PRO A 1 79 ? -0.646 16.434 -9.471 1.00 45.41 79 PRO A CA 1
ATOM 620 C C . PRO A 1 79 ? 0.493 16.604 -10.475 1.00 45.41 79 PRO A C 1
ATOM 622 O O . PRO A 1 79 ? 0.645 17.674 -11.072 1.00 45.41 79 PRO A O 1
ATOM 625 N N . ALA A 1 80 ? 1.301 15.563 -10.656 1.00 45.47 80 ALA A N 1
ATOM 626 C CA . ALA A 1 80 ? 2.167 15.503 -11.816 1.00 45.47 80 ALA A CA 1
ATOM 627 C C . ALA A 1 80 ? 1.269 15.201 -13.023 1.00 45.47 80 ALA A C 1
ATOM 629 O O . ALA A 1 80 ? 0.712 14.115 -13.127 1.00 45.47 80 ALA A O 1
ATOM 630 N N . VAL A 1 81 ? 1.179 16.181 -13.923 1.00 43.84 81 VAL A N 1
ATOM 631 C CA . VAL A 1 81 ? 0.554 16.124 -15.252 1.00 43.84 81 VAL A CA 1
ATOM 632 C C . VAL A 1 81 ? -0.959 16.389 -15.295 1.00 43.84 81 VAL A C 1
ATOM 634 O O . VAL A 1 81 ? -1.778 15.828 -14.576 1.00 43.84 81 VAL A O 1
ATOM 637 N N . SER A 1 82 ? -1.300 17.307 -16.198 1.00 47.50 82 SER A N 1
ATOM 638 C CA . SER A 1 82 ? -2.630 17.755 -16.590 1.00 47.50 82 SER A CA 1
ATOM 639 C C . SER A 1 82 ? -3.523 16.605 -17.064 1.00 47.50 82 SER A C 1
ATOM 641 O O . SER A 1 82 ? -3.414 16.169 -18.209 1.00 47.50 82 SER A O 1
ATOM 643 N N . GLN A 1 83 ? -4.460 16.165 -16.231 1.00 44.25 83 GLN A N 1
ATOM 644 C CA . GLN A 1 83 ? -5.668 15.485 -16.694 1.00 44.25 83 GLN A CA 1
ATOM 645 C C . GLN A 1 83 ? -6.898 16.127 -16.055 1.00 44.25 83 GLN A C 1
ATOM 647 O O . GLN A 1 83 ? -6.868 16.601 -14.920 1.00 44.25 83 GLN A O 1
ATOM 652 N N . GLN A 1 84 ? -7.943 16.230 -16.869 1.00 42.09 84 GLN A N 1
ATOM 653 C CA . GLN A 1 84 ? -9.134 17.065 -16.736 1.00 42.09 84 GLN A CA 1
ATOM 654 C C . GLN A 1 84 ? -10.106 16.619 -15.626 1.00 42.09 84 GLN A C 1
ATOM 656 O O . GLN A 1 84 ? -11.300 16.530 -15.867 1.00 42.09 84 GLN A O 1
ATOM 661 N N . ASP A 1 85 ? -9.627 16.406 -14.402 1.00 44.34 85 ASP A N 1
ATOM 662 C CA . ASP A 1 85 ? -10.475 16.159 -13.230 1.00 44.34 85 ASP A CA 1
ATOM 663 C C . ASP A 1 85 ? -9.986 16.986 -12.037 1.00 44.34 85 ASP A C 1
ATOM 665 O O . ASP A 1 85 ? -9.567 16.482 -10.995 1.00 44.34 85 ASP A O 1
ATOM 669 N N . ALA A 1 86 ? -10.086 18.310 -12.167 1.00 44.53 86 ALA A N 1
ATOM 670 C CA . ALA A 1 86 ? -9.763 19.275 -11.110 1.00 44.53 86 ALA A CA 1
ATOM 671 C C . ALA A 1 86 ? -10.613 19.121 -9.824 1.00 44.53 86 ALA A C 1
ATOM 673 O O . ALA A 1 86 ? -10.453 19.900 -8.886 1.00 44.53 86 ALA A O 1
ATOM 674 N N . ASN A 1 87 ? -11.518 18.137 -9.767 1.00 49.53 87 ASN A N 1
ATOM 675 C CA . ASN A 1 87 ? -12.471 17.951 -8.678 1.00 49.53 87 ASN A CA 1
ATOM 676 C C . ASN A 1 87 ? -12.152 16.767 -7.746 1.00 49.53 87 ASN A C 1
ATOM 678 O O . ASN A 1 87 ? -12.813 16.599 -6.722 1.00 49.53 87 ASN A O 1
ATOM 682 N N . ARG A 1 88 ? -11.135 15.947 -8.047 1.00 59.12 88 ARG A N 1
ATOM 683 C CA . ARG A 1 88 ? -10.687 14.870 -7.149 1.00 59.12 88 ARG A CA 1
ATOM 684 C C . ARG A 1 88 ? -9.352 15.241 -6.518 1.00 59.12 88 ARG A C 1
ATOM 686 O O . ARG A 1 88 ? -8.324 15.263 -7.184 1.00 59.12 88 ARG A O 1
ATOM 693 N N . ARG A 1 89 ? -9.357 15.544 -5.215 1.00 66.00 89 ARG A N 1
ATOM 694 C CA . ARG A 1 89 ? -8.109 15.758 -4.468 1.00 66.00 89 ARG A CA 1
ATOM 695 C C . ARG A 1 89 ? -7.287 14.467 -4.486 1.00 66.00 89 ARG A C 1
ATOM 697 O O . ARG A 1 89 ? -7.773 13.426 -4.049 1.00 66.00 89 ARG A O 1
ATOM 704 N N . SER A 1 90 ? -6.053 14.574 -4.972 1.00 72.88 90 SER A N 1
ATOM 705 C CA . SER A 1 90 ? -4.992 13.593 -4.744 1.00 72.88 90 SER A CA 1
ATOM 706 C C . SER A 1 90 ? -4.605 13.656 -3.271 1.00 72.88 90 SER A C 1
ATOM 708 O O . SER A 1 90 ? -4.195 14.717 -2.791 1.00 72.88 90 SER A O 1
ATOM 710 N N . THR A 1 91 ? -4.713 12.539 -2.563 1.00 78.19 91 THR A N 1
ATOM 711 C CA . THR A 1 91 ? -4.364 12.456 -1.145 1.00 78.19 91 THR A CA 1
ATOM 712 C C . THR A 1 91 ? -3.517 11.222 -0.882 1.00 78.19 91 THR A C 1
ATOM 714 O O . THR A 1 91 ? -3.610 10.210 -1.579 1.00 78.19 91 THR A O 1
ATOM 717 N N . TYR A 1 92 ? -2.655 11.324 0.123 1.00 83.06 92 TYR A N 1
ATOM 718 C CA . TYR A 1 92 ? -1.984 10.170 0.690 1.00 83.06 92 TYR A CA 1
ATOM 719 C C . TYR A 1 92 ? -1.820 10.360 2.194 1.00 83.06 92 TYR A C 1
ATOM 721 O O . TYR A 1 92 ? -1.697 11.490 2.674 1.00 83.06 92 TYR A O 1
ATOM 729 N N . ALA A 1 93 ? -1.810 9.258 2.930 1.00 85.31 93 ALA A N 1
ATOM 730 C CA . 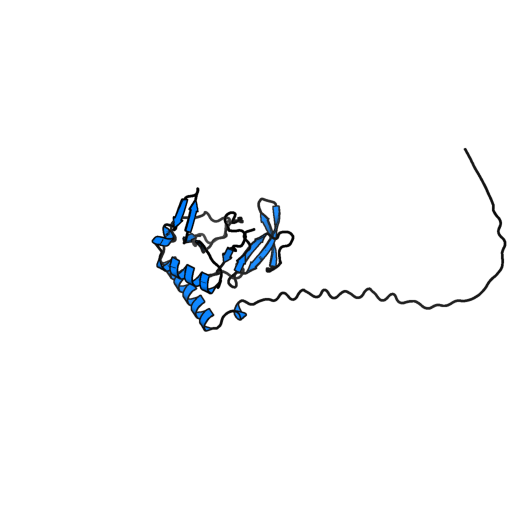ALA A 1 93 ? -1.499 9.247 4.351 1.00 85.31 93 ALA A CA 1
ATOM 731 C C . ALA A 1 93 ? -0.722 7.987 4.711 1.00 85.31 93 ALA A C 1
ATOM 733 O O . ALA A 1 93 ? -0.945 6.931 4.126 1.00 85.31 93 ALA A O 1
ATOM 734 N N . THR A 1 94 ? 0.174 8.104 5.687 1.00 90.31 94 THR A N 1
ATOM 735 C CA . THR A 1 94 ? 0.976 6.980 6.172 1.00 90.31 94 THR A CA 1
ATOM 736 C C . THR A 1 94 ? 0.622 6.674 7.619 1.00 90.31 94 THR A C 1
ATOM 738 O O . THR A 1 94 ? 0.685 7.552 8.486 1.00 90.31 94 THR A O 1
ATOM 741 N N . VAL A 1 95 ? 0.283 5.415 7.879 1.00 92.62 95 VAL A N 1
ATOM 742 C CA . VAL A 1 95 ? 0.114 4.842 9.219 1.00 92.62 95 VAL A CA 1
ATOM 743 C C . VAL A 1 95 ? 1.282 3.907 9.532 1.00 92.62 95 VAL A C 1
ATOM 745 O O . VAL A 1 95 ? 1.882 3.337 8.627 1.00 92.62 95 VAL A O 1
ATOM 748 N N . GLY A 1 96 ? 1.598 3.733 10.810 1.00 94.06 96 GLY A N 1
ATOM 749 C CA . GLY A 1 96 ? 2.657 2.864 11.312 1.00 94.06 96 GLY A CA 1
ATOM 750 C C . GLY A 1 96 ? 3.884 3.610 11.827 1.00 94.06 96 GLY A C 1
ATOM 751 O O . GLY A 1 96 ? 3.820 4.777 12.223 1.00 94.06 96 GLY A O 1
ATOM 752 N N . ALA A 1 97 ? 5.001 2.893 11.877 1.00 92.94 97 ALA A N 1
ATOM 753 C CA . ALA A 1 97 ? 6.261 3.394 12.395 1.00 92.94 97 ALA A CA 1
ATOM 754 C C . ALA A 1 97 ? 6.984 4.288 11.378 1.00 92.94 97 ALA A C 1
ATOM 756 O O . ALA A 1 97 ? 6.853 4.117 10.168 1.00 92.94 97 ALA A O 1
ATOM 757 N N . TYR A 1 98 ? 7.793 5.223 11.869 1.00 90.19 98 TYR A N 1
ATOM 758 C CA . TYR A 1 98 ? 8.719 5.994 11.048 1.00 90.19 98 TYR A CA 1
ATOM 759 C C . TYR A 1 98 ? 10.116 6.008 11.668 1.00 90.19 98 TYR A C 1
ATOM 761 O O . TYR A 1 98 ? 10.278 5.913 12.887 1.00 90.19 98 TYR A O 1
ATOM 769 N N . ASN A 1 99 ? 11.118 6.180 10.807 1.00 87.62 99 ASN A N 1
ATOM 770 C CA . ASN A 1 99 ? 12.482 6.522 11.187 1.00 87.62 99 ASN A CA 1
ATOM 771 C C . ASN A 1 99 ? 12.897 7.783 10.422 1.00 87.62 99 ASN A C 1
ATOM 773 O O . ASN A 1 99 ? 12.889 7.797 9.191 1.00 87.62 99 ASN A O 1
ATOM 777 N N . HIS A 1 100 ? 13.245 8.848 11.143 1.00 82.00 100 HIS A N 1
ATOM 778 C CA . HIS A 1 100 ? 13.783 10.065 10.542 1.00 82.00 100 HIS A CA 1
ATOM 779 C C . HIS A 1 100 ? 14.965 10.586 11.358 1.00 82.00 100 HIS A C 1
ATOM 781 O O . HIS A 1 100 ? 14.813 10.946 12.523 1.00 82.00 100 HIS A O 1
ATOM 787 N N . GLY A 1 101 ? 16.156 10.616 10.754 1.00 82.88 101 GLY A N 1
ATOM 788 C CA . GLY A 1 101 ? 17.368 11.102 11.422 1.00 82.88 101 GLY A CA 1
ATOM 789 C C . GLY A 1 101 ? 17.767 10.295 12.665 1.00 82.88 101 GLY A C 1
ATOM 790 O O . GLY A 1 101 ? 18.333 10.865 13.592 1.00 82.88 101 GLY A O 1
ATOM 791 N N . GLY A 1 102 ? 17.440 8.996 12.715 1.00 84.50 102 GLY A N 1
ATOM 792 C CA . GLY A 1 102 ? 17.694 8.131 13.875 1.00 84.50 102 GLY A CA 1
ATOM 793 C C . GLY A 1 102 ? 16.638 8.223 14.981 1.00 84.50 102 GLY A C 1
ATOM 794 O O . GLY A 1 102 ? 16.771 7.557 16.005 1.00 84.50 102 GLY A O 1
ATOM 795 N N . VAL A 1 103 ? 15.587 9.026 14.788 1.00 86.75 103 VAL A N 1
ATOM 796 C CA . VAL A 1 103 ? 14.429 9.085 15.685 1.00 86.75 103 VAL A CA 1
ATOM 797 C C . VAL A 1 103 ? 13.377 8.092 15.210 1.00 86.75 103 VAL A C 1
ATOM 799 O O . VAL A 1 103 ? 12.906 8.185 14.075 1.00 86.75 103 VAL A O 1
ATOM 802 N N . PHE A 1 104 ? 12.987 7.185 16.104 1.00 90.38 104 PHE A N 1
ATOM 803 C CA . PHE A 1 104 ? 11.922 6.211 15.888 1.00 90.38 104 PHE A CA 1
ATOM 804 C C . PHE A 1 104 ? 10.635 6.670 16.568 1.00 90.38 104 PHE A C 1
ATOM 806 O O . PHE A 1 104 ? 10.664 7.174 17.692 1.00 90.38 104 PHE A O 1
ATOM 813 N N . GLY A 1 105 ? 9.503 6.468 15.905 1.00 92.12 105 GLY A N 1
ATOM 814 C CA . GLY A 1 105 ? 8.191 6.775 16.465 1.00 92.12 105 GLY A CA 1
ATOM 815 C C . GLY A 1 105 ? 7.062 6.171 15.644 1.00 92.12 105 GLY A C 1
ATOM 816 O O . GLY A 1 105 ? 7.302 5.456 14.673 1.00 92.12 105 GLY A O 1
ATOM 817 N N . VAL A 1 106 ? 5.827 6.477 16.030 1.00 92.94 106 VAL A N 1
ATOM 818 C CA . VAL A 1 106 ? 4.617 6.178 15.253 1.00 92.94 106 VAL A CA 1
ATOM 819 C C . VAL A 1 106 ? 4.087 7.462 14.638 1.00 92.94 106 VAL A C 1
ATOM 821 O O . VAL A 1 106 ? 4.187 8.531 15.242 1.00 92.94 106 VAL A O 1
ATOM 824 N N . THR A 1 107 ? 3.562 7.401 13.415 1.00 90.38 107 THR A N 1
ATOM 825 C CA . THR A 1 107 ? 3.026 8.614 12.793 1.00 90.38 107 THR A CA 1
ATOM 826 C C . THR A 1 107 ? 1.862 9.143 13.628 1.00 90.38 107 THR A C 1
ATOM 828 O O . THR A 1 107 ? 1.038 8.369 14.111 1.00 90.38 107 THR A O 1
ATOM 831 N N . LYS A 1 108 ? 1.737 10.469 13.742 1.00 89.06 108 LYS A N 1
ATOM 832 C CA . LYS A 1 108 ? 0.594 11.110 14.417 1.00 89.06 108 LYS A CA 1
ATOM 833 C C . LYS A 1 108 ? -0.751 10.590 13.892 1.00 89.06 108 LYS A C 1
ATOM 835 O O . LYS A 1 108 ? -1.688 10.376 14.649 1.00 89.06 108 LYS A O 1
ATOM 840 N N . TYR A 1 109 ? -0.812 10.324 12.587 1.00 88.62 109 TYR A N 1
ATOM 841 C CA . TYR A 1 109 ? -2.001 9.782 11.940 1.00 88.62 109 TYR A CA 1
ATOM 842 C C . TYR A 1 109 ? -2.371 8.380 12.442 1.00 88.62 109 TYR A C 1
ATOM 844 O O . TYR A 1 109 ? -3.548 8.059 12.557 1.00 88.62 109 TYR A O 1
ATOM 852 N N . THR A 1 110 ? -1.381 7.569 12.818 1.00 92.12 110 THR A N 1
ATOM 853 C CA . THR A 1 110 ? -1.609 6.262 13.454 1.00 92.12 110 THR A CA 1
ATOM 854 C C . THR A 1 110 ? -2.405 6.406 14.747 1.00 92.12 110 THR A C 1
ATOM 856 O O . THR A 1 110 ? -3.330 5.629 14.984 1.00 92.12 110 THR A O 1
ATOM 859 N N . GLU A 1 111 ? -2.061 7.408 15.560 1.00 89.94 111 GLU A N 1
ATOM 860 C CA . GLU A 1 111 ? -2.706 7.691 16.845 1.00 89.94 111 GLU A CA 1
ATOM 861 C C . GLU A 1 111 ? -4.112 8.277 16.641 1.00 89.94 111 GLU A C 1
ATOM 863 O O . GLU A 1 111 ? -5.075 7.839 17.269 1.00 89.94 111 GLU A O 1
ATOM 868 N N . GLU A 1 112 ? -4.251 9.228 15.713 1.00 89.88 112 GLU A N 1
ATOM 869 C CA . GLU A 1 112 ? -5.512 9.932 15.448 1.00 89.88 112 GLU A CA 1
ATOM 870 C C . GLU A 1 112 ? -6.551 9.046 14.739 1.00 89.88 112 GLU A C 1
ATOM 872 O O . GLU A 1 112 ? -7.735 9.089 15.075 1.00 89.88 112 GLU A O 1
ATOM 877 N N . ALA A 1 113 ? -6.121 8.198 13.801 1.00 90.38 113 ALA A N 1
ATOM 878 C CA . ALA A 1 113 ? -6.988 7.377 12.956 1.00 90.38 113 ALA A CA 1
ATOM 879 C C . ALA A 1 113 ? -6.954 5.887 13.344 1.00 90.38 113 ALA A C 1
ATOM 881 O O . ALA A 1 113 ? -6.921 5.004 12.489 1.00 90.38 113 ALA A O 1
ATOM 882 N N . THR A 1 114 ? -6.989 5.584 14.647 1.00 92.19 114 THR A N 1
ATOM 883 C CA . THR A 1 114 ? -6.830 4.213 15.185 1.00 92.19 114 THR A CA 1
ATOM 884 C C . THR A 1 114 ? -7.723 3.163 14.499 1.00 92.19 114 THR A C 1
ATOM 886 O O . THR A 1 114 ? -7.277 2.044 14.240 1.00 92.19 114 THR A O 1
ATOM 889 N N . ALA A 1 115 ? -8.982 3.502 14.191 1.00 93.56 115 ALA A N 1
ATOM 890 C CA . ALA A 1 115 ? -9.905 2.586 13.515 1.00 93.56 115 ALA A CA 1
ATOM 891 C C . ALA A 1 115 ? -9.443 2.244 12.089 1.00 93.56 115 ALA A C 1
ATOM 893 O O . ALA A 1 115 ? -9.410 1.070 11.727 1.00 93.56 115 ALA A O 1
ATOM 894 N N . LEU A 1 116 ? -9.033 3.254 11.315 1.00 92.69 116 LEU A N 1
ATOM 895 C CA . LEU A 1 116 ? -8.499 3.075 9.965 1.00 92.69 116 LEU A CA 1
ATOM 896 C C . LEU A 1 116 ? -7.198 2.273 10.005 1.00 92.69 116 LEU A C 1
ATOM 898 O O . LEU A 1 116 ? -7.067 1.291 9.284 1.00 92.69 116 LEU A O 1
ATOM 902 N N . THR A 1 117 ? -6.277 2.642 10.897 1.00 93.94 117 THR A N 1
ATOM 903 C CA . THR A 1 117 ? -5.007 1.934 11.106 1.00 93.94 117 THR A CA 1
ATOM 904 C C . THR A 1 117 ? -5.230 0.445 11.355 1.00 93.94 117 THR A C 1
ATOM 906 O O . THR A 1 117 ? -4.558 -0.385 10.747 1.00 93.94 117 THR A O 1
ATOM 909 N N . ARG A 1 118 ? -6.187 0.090 12.225 1.00 96.12 118 ARG A N 1
ATOM 910 C CA . ARG A 1 118 ? -6.511 -1.313 12.509 1.00 96.12 118 ARG A CA 1
ATOM 911 C C . ARG A 1 118 ? -6.988 -2.034 11.253 1.00 96.12 118 ARG A C 1
ATOM 913 O O . ARG A 1 118 ? -6.465 -3.094 10.945 1.00 96.12 118 ARG A O 1
ATOM 920 N N . LYS A 1 119 ? -7.921 -1.437 10.511 1.00 96.88 119 LYS A N 1
ATOM 921 C CA . LYS A 1 119 ? -8.491 -2.047 9.304 1.00 96.88 119 LYS A CA 1
ATOM 922 C C . LYS A 1 119 ? -7.465 -2.223 8.192 1.00 96.88 119 LYS A C 1
ATOM 924 O O . LYS A 1 119 ? -7.429 -3.274 7.570 1.00 96.88 119 LYS A O 1
ATOM 929 N N . VAL A 1 120 ? -6.589 -1.240 7.995 1.00 95.75 120 VAL A N 1
ATOM 930 C CA . VAL A 1 120 ? -5.463 -1.349 7.057 1.00 95.75 120 VAL A CA 1
ATOM 931 C C . VAL A 1 120 ? -4.522 -2.477 7.469 1.00 95.75 120 VAL A C 1
ATOM 933 O O . VAL A 1 120 ? -4.105 -3.262 6.625 1.00 95.75 120 VAL A O 1
ATOM 936 N N . ALA A 1 121 ? -4.212 -2.595 8.761 1.00 96.56 121 ALA A N 1
ATOM 937 C CA . ALA A 1 121 ? -3.377 -3.684 9.248 1.00 96.56 121 ALA A CA 1
ATOM 938 C C . ALA A 1 121 ? -4.041 -5.060 9.076 1.00 96.56 121 ALA A C 1
ATOM 940 O O . ALA A 1 121 ? -3.353 -6.020 8.744 1.00 96.56 121 ALA A O 1
ATOM 941 N N . ASP A 1 122 ? -5.352 -5.159 9.295 1.00 97.19 122 ASP A N 1
ATOM 942 C CA . ASP A 1 122 ? -6.112 -6.397 9.107 1.00 97.19 122 ASP A CA 1
ATOM 943 C C . ASP A 1 122 ? -6.146 -6.801 7.625 1.00 97.19 122 ASP A C 1
ATOM 945 O O . ASP A 1 122 ? -5.840 -7.948 7.309 1.00 97.19 122 ASP A O 1
ATOM 949 N N . LEU A 1 123 ? -6.390 -5.845 6.718 1.00 97.19 123 LEU A N 1
ATOM 950 C CA . LEU A 1 123 ? -6.327 -6.072 5.272 1.00 97.19 123 LEU A CA 1
ATOM 951 C C . LEU A 1 123 ? -4.944 -6.573 4.838 1.00 97.19 123 LEU A C 1
ATOM 953 O O . LEU A 1 123 ? -4.849 -7.579 4.150 1.00 97.19 123 LEU A O 1
ATOM 957 N N . LEU A 1 124 ? -3.862 -5.919 5.273 1.00 96.44 124 LEU A N 1
ATOM 958 C CA . LEU A 1 124 ? -2.505 -6.332 4.896 1.00 96.44 124 LEU A CA 1
ATOM 959 C C . LEU A 1 124 ? -2.149 -7.732 5.410 1.00 96.44 124 LEU A C 1
ATOM 961 O O . LEU A 1 124 ? -1.453 -8.469 4.721 1.00 96.44 124 LEU A O 1
ATOM 965 N N . ARG A 1 125 ? -2.624 -8.122 6.600 1.00 95.81 125 ARG A N 1
ATOM 966 C CA . ARG A 1 125 ? -2.419 -9.489 7.115 1.00 95.81 125 ARG A CA 1
ATOM 967 C C . ARG A 1 125 ? -3.182 -10.534 6.313 1.00 95.81 125 ARG A C 1
ATOM 969 O O . ARG A 1 125 ? -2.704 -11.658 6.199 1.00 95.81 125 ARG A O 1
ATOM 976 N N . MET A 1 126 ? -4.357 -10.168 5.814 1.00 95.12 126 MET A N 1
ATOM 977 C CA . MET A 1 126 ? -5.185 -11.031 4.984 1.00 95.12 126 MET A CA 1
ATOM 978 C C . MET A 1 126 ? -4.601 -11.188 3.578 1.00 95.12 126 MET A C 1
ATOM 980 O O . MET A 1 126 ? -4.476 -12.304 3.086 1.00 95.12 126 MET A O 1
ATOM 984 N N . ASP A 1 127 ? -4.190 -10.079 2.967 1.00 95.50 127 ASP A N 1
ATOM 985 C CA . ASP A 1 127 ? -3.630 -10.050 1.617 1.00 95.50 127 ASP A CA 1
ATOM 986 C C . ASP A 1 127 ? -2.222 -10.667 1.550 1.00 95.50 127 ASP A C 1
ATOM 988 O O . ASP A 1 127 ? -1.844 -11.247 0.531 1.00 95.50 127 ASP A O 1
ATOM 992 N N . PHE A 1 128 ? -1.445 -10.559 2.633 1.00 94.94 128 PHE A N 1
ATOM 993 C CA . PHE A 1 128 ? -0.053 -11.009 2.696 1.00 94.94 128 PHE A CA 1
ATOM 994 C C . PHE A 1 128 ? 0.213 -11.871 3.939 1.00 94.94 128 PHE A C 1
ATOM 996 O O . PHE A 1 128 ? 0.958 -11.470 4.843 1.00 94.94 128 PHE A O 1
ATOM 1003 N N . PRO A 1 129 ? -0.383 -13.074 4.015 1.00 92.62 129 PRO A N 1
ATOM 1004 C CA . PRO A 1 129 ? -0.200 -13.954 5.158 1.00 92.62 129 PRO A CA 1
ATOM 1005 C C . PRO A 1 129 ? 1.275 -14.353 5.294 1.00 92.62 129 PRO A C 1
ATOM 1007 O O . PRO A 1 129 ? 1.881 -14.901 4.375 1.00 92.62 129 PRO A O 1
ATOM 1010 N N . GLY A 1 130 ? 1.853 -14.090 6.467 1.00 90.56 130 GLY A N 1
ATOM 1011 C CA . GLY A 1 130 ? 3.254 -14.398 6.775 1.00 90.56 130 GLY A CA 1
ATOM 1012 C C . GLY A 1 130 ? 4.248 -13.272 6.478 1.00 90.56 130 GLY A C 1
ATOM 1013 O O . GLY A 1 130 ? 5.396 -13.372 6.907 1.00 90.56 130 GLY A O 1
ATOM 1014 N N . GLU A 1 131 ? 3.819 -12.188 5.830 1.00 92.25 131 GLU A N 1
ATOM 1015 C CA . GLU A 1 131 ? 4.651 -10.998 5.665 1.00 92.25 131 GLU A CA 1
ATOM 1016 C C . GLU A 1 131 ? 4.554 -10.068 6.883 1.00 92.25 131 GLU A C 1
ATOM 1018 O O . GLU A 1 131 ? 3.551 -10.013 7.601 1.00 92.25 131 GLU A O 1
ATOM 1023 N N . CYS A 1 132 ? 5.613 -9.289 7.092 1.00 90.75 132 CYS A N 1
ATOM 1024 C CA . CYS A 1 132 ? 5.662 -8.234 8.094 1.00 90.75 132 CYS A CA 1
ATOM 1025 C C . CYS A 1 132 ? 5.731 -6.873 7.402 1.00 90.75 132 CYS A C 1
ATOM 1027 O O . CYS A 1 132 ? 6.401 -6.710 6.387 1.00 90.75 132 CYS A O 1
ATOM 1029 N N . PHE A 1 133 ? 5.100 -5.869 8.003 1.00 92.31 133 PHE A N 1
ATOM 1030 C CA . PHE A 1 133 ? 5.205 -4.480 7.571 1.00 92.31 133 PHE A CA 1
ATOM 1031 C C . PHE A 1 133 ? 5.381 -3.567 8.785 1.00 92.31 133 PHE A C 1
ATOM 1033 O O . PHE A 1 133 ? 4.917 -3.863 9.887 1.00 92.31 133 PHE A O 1
ATOM 1040 N N . THR A 1 134 ? 6.064 -2.442 8.585 1.00 91.81 134 THR A N 1
ATOM 1041 C CA . THR A 1 134 ? 6.310 -1.432 9.629 1.00 91.81 134 THR A CA 1
ATOM 1042 C C . THR A 1 134 ? 5.391 -0.225 9.486 1.00 91.81 134 THR A C 1
ATOM 1044 O O . THR A 1 134 ? 5.017 0.400 10.479 1.00 91.81 134 THR A O 1
ATOM 1047 N N . SER A 1 135 ? 5.009 0.097 8.253 1.00 93.44 135 SER A N 1
ATOM 1048 C CA . SER A 1 135 ? 4.116 1.195 7.910 1.00 93.44 135 SER A CA 1
ATOM 1049 C C . SER A 1 135 ? 3.344 0.881 6.634 1.00 93.44 135 SER A C 1
ATOM 1051 O O . SER A 1 135 ? 3.720 -0.013 5.879 1.00 93.44 135 SER A O 1
ATOM 1053 N N . ALA A 1 136 ? 2.251 1.604 6.416 1.00 94.38 136 ALA A N 1
ATOM 1054 C CA . ALA A 1 136 ? 1.428 1.502 5.224 1.00 94.38 136 ALA A CA 1
ATOM 1055 C C . ALA A 1 136 ? 1.054 2.902 4.744 1.00 94.38 136 ALA A C 1
ATOM 1057 O O . ALA A 1 136 ? 0.575 3.731 5.525 1.00 94.38 136 ALA A O 1
ATOM 1058 N N . THR A 1 137 ? 1.254 3.160 3.453 1.00 92.06 137 THR A N 1
ATOM 1059 C CA . THR A 1 137 ? 0.811 4.394 2.806 1.00 92.06 137 THR A CA 1
ATOM 1060 C C . THR A 1 137 ? -0.447 4.125 2.000 1.00 92.06 137 THR A C 1
ATOM 1062 O O . THR A 1 137 ? -0.462 3.311 1.084 1.00 92.06 137 THR A O 1
ATOM 1065 N N . ILE A 1 138 ? -1.502 4.855 2.333 1.00 91.25 138 ILE A N 1
ATOM 1066 C CA . ILE A 1 138 ? -2.789 4.806 1.656 1.00 91.25 138 ILE A CA 1
ATOM 1067 C C . ILE A 1 138 ? -2.804 5.931 0.628 1.00 91.25 138 ILE A C 1
ATOM 1069 O O . ILE A 1 138 ? -2.521 7.081 0.969 1.00 91.25 138 ILE A O 1
ATOM 1073 N N . ILE A 1 139 ? -3.109 5.601 -0.624 1.00 88.69 139 ILE A N 1
ATOM 1074 C CA . ILE A 1 139 ? -2.939 6.487 -1.779 1.00 88.69 139 ILE A CA 1
ATOM 1075 C C . ILE A 1 139 ? -4.272 6.599 -2.521 1.00 88.69 139 ILE A C 1
ATOM 1077 O O . ILE A 1 139 ? -4.899 5.587 -2.826 1.00 88.69 139 ILE A O 1
ATOM 1081 N N . GLN A 1 140 ? -4.707 7.823 -2.833 1.00 86.75 140 GLN A N 1
ATOM 1082 C CA . GLN A 1 140 ? -5.979 8.070 -3.512 1.00 86.75 140 GLN A CA 1
ATOM 1083 C C . GLN A 1 140 ? -5.834 9.073 -4.661 1.00 86.75 140 GLN A C 1
ATOM 1085 O O . GLN A 1 140 ? -5.273 10.156 -4.489 1.00 86.75 140 GLN A O 1
ATOM 1090 N N . ASN A 1 141 ? -6.425 8.736 -5.816 1.00 83.94 141 ASN A N 1
ATOM 1091 C CA . ASN A 1 141 ? -6.528 9.601 -7.002 1.00 83.94 141 ASN A CA 1
ATOM 1092 C C . ASN A 1 141 ? -5.187 10.230 -7.416 1.00 83.94 141 ASN A C 1
ATOM 1094 O O . ASN A 1 141 ? -5.127 11.420 -7.728 1.00 83.94 141 ASN A O 1
ATOM 1098 N N . THR A 1 142 ? -4.096 9.467 -7.361 1.00 79.50 142 THR A N 1
ATOM 1099 C CA . THR A 1 142 ? -2.767 9.997 -7.660 1.00 79.50 142 THR A CA 1
ATOM 1100 C C . THR A 1 142 ? -1.879 8.965 -8.323 1.00 79.50 142 THR A C 1
ATOM 1102 O O . THR A 1 142 ? -2.078 7.761 -8.173 1.00 79.50 142 THR A O 1
ATOM 1105 N N . VAL A 1 143 ? -0.895 9.472 -9.056 1.00 82.06 143 VAL A N 1
ATOM 1106 C CA . VAL A 1 143 ? 0.177 8.691 -9.662 1.00 82.06 143 VAL A CA 1
ATOM 1107 C C . VAL A 1 143 ? 1.444 9.033 -8.900 1.00 82.06 143 VAL A C 1
ATOM 1109 O O . VAL A 1 143 ? 1.868 10.192 -8.861 1.00 82.06 143 VAL A O 1
ATOM 1112 N N . MET A 1 144 ? 2.037 8.029 -8.261 1.00 81.62 144 MET A N 1
ATOM 1113 C CA . MET A 1 144 ? 3.293 8.224 -7.552 1.00 81.62 144 MET A CA 1
ATOM 1114 C C . MET A 1 144 ? 4.431 8.357 -8.566 1.00 81.62 144 MET A C 1
ATOM 1116 O O . MET A 1 144 ? 4.540 7.520 -9.463 1.00 81.62 144 MET A O 1
ATOM 1120 N N . PRO A 1 145 ? 5.295 9.381 -8.442 1.00 83.88 145 PRO A N 1
ATOM 1121 C CA . PRO A 1 145 ? 6.511 9.448 -9.237 1.00 83.88 145 PRO A CA 1
ATOM 1122 C C . PRO A 1 145 ? 7.353 8.191 -9.030 1.00 83.88 145 PRO A C 1
ATOM 1124 O O . PRO A 1 145 ? 7.372 7.635 -7.928 1.00 83.88 145 PRO A O 1
ATOM 1127 N N . THR A 1 146 ? 8.102 7.790 -10.053 1.00 87.75 146 THR A N 1
ATOM 1128 C CA . THR A 1 146 ? 9.080 6.710 -9.924 1.00 87.75 146 THR A CA 1
ATOM 1129 C C . THR A 1 146 ? 10.055 7.033 -8.794 1.00 87.75 146 THR A C 1
ATOM 1131 O O . THR A 1 146 ? 10.663 8.107 -8.759 1.00 87.75 146 THR A O 1
ATOM 1134 N N . HIS A 1 147 ? 10.196 6.104 -7.859 1.00 86.62 147 HIS A N 1
ATOM 1135 C CA . HIS A 1 147 ? 11.082 6.220 -6.711 1.00 86.62 147 HIS A CA 1
ATOM 1136 C C . HIS A 1 147 ? 11.644 4.846 -6.359 1.00 86.62 147 HIS A C 1
ATOM 1138 O O . HIS A 1 147 ? 11.196 3.828 -6.879 1.00 86.62 147 HIS A O 1
ATOM 1144 N N . ARG A 1 148 ? 12.660 4.850 -5.498 1.00 85.19 148 ARG A N 1
ATOM 1145 C CA . ARG A 1 148 ? 13.261 3.646 -4.937 1.00 85.19 148 ARG A CA 1
ATOM 1146 C C . ARG A 1 148 ? 13.105 3.702 -3.429 1.00 85.19 148 ARG A C 1
ATOM 1148 O O . ARG A 1 148 ? 13.464 4.717 -2.826 1.00 85.19 148 ARG A O 1
ATOM 1155 N N . ASP A 1 149 ? 12.638 2.613 -2.840 1.00 84.00 149 ASP A N 1
ATOM 1156 C CA . ASP A 1 149 ? 12.467 2.500 -1.395 1.00 84.00 149 ASP A CA 1
ATOM 1157 C C . ASP A 1 149 ? 13.773 2.057 -0.743 1.00 84.00 149 ASP A C 1
ATOM 1159 O O . ASP A 1 149 ? 13.988 0.907 -0.378 1.00 84.00 149 ASP A O 1
ATOM 1163 N N . LEU A 1 150 ? 14.687 3.024 -0.629 1.00 80.00 150 LEU A N 1
ATOM 1164 C CA . LEU A 1 150 ? 16.070 2.825 -0.185 1.00 80.00 150 LEU A CA 1
ATOM 1165 C C . LEU A 1 150 ? 16.219 2.306 1.254 1.00 80.00 150 LEU A C 1
ATOM 1167 O O . LEU A 1 150 ? 17.319 1.908 1.630 1.00 80.00 150 LEU A O 1
ATOM 1171 N N . PHE A 1 151 ? 15.162 2.379 2.062 1.00 78.81 151 PHE A N 1
ATOM 1172 C CA . PHE A 1 151 ? 15.204 2.084 3.498 1.00 78.81 151 PHE A CA 1
ATOM 1173 C C . PHE A 1 151 ? 14.525 0.767 3.873 1.00 78.81 151 PHE A C 1
ATOM 1175 O O . PHE A 1 151 ? 14.427 0.461 5.059 1.00 78.81 151 PHE A O 1
ATOM 1182 N N . ASN A 1 152 ? 14.058 0.008 2.885 1.00 81.31 152 ASN A N 1
ATOM 1183 C CA . ASN A 1 152 ? 13.537 -1.328 3.115 1.00 81.31 152 ASN A CA 1
ATOM 1184 C C . ASN A 1 152 ? 14.683 -2.292 3.450 1.00 81.31 152 ASN A C 1
ATOM 1186 O O . ASN A 1 152 ? 15.772 -2.206 2.874 1.00 81.31 152 ASN A O 1
ATOM 1190 N N . ASP A 1 153 ? 14.427 -3.227 4.365 1.00 80.81 153 ASP A N 1
ATOM 1191 C CA . ASP A 1 153 ? 15.350 -4.329 4.635 1.00 80.81 153 ASP A CA 1
ATOM 1192 C C . ASP A 1 153 ? 15.549 -5.168 3.364 1.00 80.81 153 ASP A C 1
ATOM 1194 O O . ASP A 1 153 ? 14.629 -5.321 2.558 1.00 80.81 153 ASP A O 1
ATOM 1198 N N . PHE A 1 154 ? 16.741 -5.742 3.187 1.00 77.06 154 PHE A N 1
ATOM 1199 C CA . PHE A 1 154 ? 17.133 -6.464 1.964 1.00 77.06 154 PHE A CA 1
ATOM 1200 C C . PHE A 1 154 ? 16.199 -7.632 1.586 1.00 77.06 154 PHE A C 1
ATOM 1202 O O . PHE A 1 154 ? 16.033 -7.939 0.397 1.00 77.06 154 PHE A O 1
ATOM 1209 N N . ASP A 1 155 ? 15.604 -8.260 2.601 1.00 82.12 155 ASP A N 1
ATOM 1210 C CA . ASP A 1 155 ? 14.674 -9.385 2.474 1.00 82.12 155 ASP A CA 1
ATOM 1211 C C . ASP A 1 155 ? 13.201 -8.957 2.566 1.00 82.12 155 ASP A C 1
ATOM 1213 O O . ASP A 1 155 ? 12.307 -9.794 2.469 1.00 82.12 155 ASP A O 1
ATOM 1217 N N . SER A 1 156 ? 12.930 -7.660 2.743 1.00 86.44 156 SER A N 1
ATOM 1218 C CA . SER A 1 156 ? 11.567 -7.135 2.783 1.00 86.44 156 SER A CA 1
ATOM 1219 C C . SER A 1 156 ? 11.055 -6.792 1.388 1.00 86.44 156 SER A C 1
ATOM 1221 O O . SER A 1 156 ? 11.814 -6.454 0.475 1.00 86.44 156 SER A O 1
ATOM 1223 N N . ARG A 1 157 ? 9.736 -6.879 1.227 1.00 89.75 157 ARG A N 1
ATOM 1224 C CA . ARG A 1 157 ? 9.029 -6.576 -0.016 1.00 89.75 157 ARG A CA 1
ATOM 1225 C C . ARG A 1 157 ? 8.091 -5.401 0.196 1.00 89.75 157 ARG A C 1
ATOM 1227 O O . ARG A 1 157 ? 7.564 -5.203 1.287 1.00 89.75 157 ARG A O 1
ATOM 1234 N N . ASN A 1 158 ? 7.855 -4.646 -0.868 1.00 92.50 158 ASN A N 1
ATOM 1235 C CA . ASN A 1 158 ? 6.763 -3.688 -0.895 1.00 92.50 158 ASN A CA 1
ATOM 1236 C C . ASN A 1 158 ? 5.454 -4.444 -1.104 1.00 92.50 158 ASN A C 1
ATOM 1238 O O . ASN A 1 158 ? 5.277 -5.109 -2.124 1.00 92.50 158 ASN A O 1
ATOM 1242 N N . LEU A 1 159 ? 4.556 -4.333 -0.131 1.00 94.75 159 LEU A N 1
ATOM 1243 C CA . LEU A 1 159 ? 3.252 -4.984 -0.129 1.00 94.75 159 LEU A CA 1
ATOM 1244 C C . LEU A 1 159 ? 2.199 -3.999 -0.639 1.00 94.75 159 LEU A C 1
ATOM 1246 O O . LEU A 1 159 ? 2.077 -2.892 -0.110 1.00 94.75 159 LEU A O 1
ATOM 1250 N N . ILE A 1 160 ? 1.457 -4.377 -1.676 1.00 95.19 160 ILE A N 1
ATOM 1251 C CA . ILE A 1 160 ? 0.510 -3.489 -2.354 1.00 95.19 160 ILE A CA 1
ATOM 1252 C C . ILE A 1 160 ? -0.862 -4.153 -2.422 1.00 95.19 160 ILE A C 1
ATOM 1254 O O . ILE A 1 160 ? -1.101 -5.016 -3.264 1.00 95.19 160 ILE A O 1
ATOM 1258 N N . SER A 1 161 ? -1.767 -3.706 -1.555 1.00 96.44 161 SER A N 1
ATOM 1259 C CA . SER A 1 161 ? -3.181 -4.096 -1.542 1.00 96.44 161 SER A CA 1
ATOM 1260 C C . SER A 1 161 ? -4.024 -3.124 -2.373 1.00 96.44 161 SER A C 1
ATOM 1262 O O . SER A 1 161 ? -4.138 -1.949 -2.001 1.00 96.44 161 SER A O 1
ATOM 1264 N N . PRO A 1 162 ? -4.646 -3.555 -3.484 1.00 94.88 162 PRO A N 1
ATOM 1265 C CA . PRO A 1 162 ? -5.612 -2.727 -4.192 1.00 94.88 162 PRO A CA 1
ATOM 1266 C C . PRO A 1 162 ? -6.869 -2.516 -3.340 1.00 94.88 162 PRO A C 1
ATOM 1268 O O . PRO A 1 162 ? -7.467 -3.471 -2.860 1.00 94.88 162 PRO A O 1
ATOM 1271 N N . LEU A 1 163 ? -7.300 -1.259 -3.188 1.00 93.88 163 LEU A N 1
ATOM 1272 C CA . LEU A 1 163 ? -8.581 -0.928 -2.550 1.00 93.88 163 LEU A CA 1
ATOM 1273 C C . LEU A 1 163 ? -9.685 -0.792 -3.605 1.00 93.88 163 LEU A C 1
ATOM 1275 O O . LEU A 1 163 ? -10.461 -1.702 -3.867 1.00 93.88 163 LEU A O 1
ATOM 1279 N N . ARG A 1 164 ? -9.737 0.367 -4.266 1.00 91.94 164 ARG A N 1
ATOM 1280 C CA . ARG A 1 164 ? -10.628 0.635 -5.396 1.00 91.94 164 ARG A CA 1
ATOM 1281 C C . ARG A 1 164 ? -9.821 1.293 -6.495 1.00 91.94 164 ARG A C 1
ATOM 1283 O O . ARG A 1 164 ? -9.539 2.489 -6.435 1.00 91.94 164 ARG A O 1
ATOM 1290 N N . VAL A 1 165 ? -9.449 0.497 -7.483 1.00 90.69 165 VAL A N 1
ATOM 1291 C CA . VAL A 1 165 ? -8.595 0.923 -8.589 1.00 90.69 165 VAL A CA 1
ATOM 1292 C C . VAL A 1 165 ? -9.367 0.921 -9.906 1.00 90.69 165 VAL A C 1
ATOM 1294 O O . VAL A 1 165 ? -10.364 0.219 -10.062 1.00 90.69 165 VAL A O 1
ATOM 1297 N N . THR A 1 166 ? -8.942 1.749 -10.856 1.00 90.06 166 THR A N 1
ATOM 1298 C CA . THR A 1 166 ? -9.502 1.749 -12.212 1.00 90.06 166 THR A CA 1
ATOM 1299 C C . THR A 1 166 ? -9.012 0.540 -13.000 1.00 90.06 166 THR A C 1
ATOM 1301 O O . THR A 1 166 ? -7.903 0.055 -12.773 1.00 90.06 166 THR A O 1
ATOM 1304 N N . SER A 1 167 ? -9.790 0.112 -13.998 1.00 87.81 167 SER A N 1
ATOM 1305 C CA . SER A 1 167 ? -9.301 -0.839 -15.002 1.00 87.81 167 SER A CA 1
ATOM 1306 C C . SER A 1 167 ? -8.018 -0.294 -15.634 1.00 87.81 167 SER A C 1
ATOM 1308 O O . SER A 1 167 ? -8.005 0.837 -16.119 1.00 87.81 167 SER A O 1
ATOM 1310 N N . GLY A 1 168 ? -6.939 -1.074 -15.595 1.00 88.81 168 GLY A N 1
ATOM 1311 C CA . GLY A 1 168 ? -5.626 -0.650 -16.087 1.00 88.81 168 GLY A CA 1
ATOM 1312 C C . GLY A 1 168 ? -4.668 -0.108 -15.019 1.00 88.81 168 GLY A C 1
ATOM 1313 O O . GLY A 1 168 ? -3.525 0.191 -15.349 1.00 88.81 168 GLY A O 1
ATOM 1314 N N . ALA A 1 169 ? -5.091 0.019 -13.757 1.00 91.62 169 ALA A N 1
ATOM 1315 C CA . ALA A 1 169 ? -4.180 0.408 -12.684 1.00 91.62 169 ALA A CA 1
ATOM 1316 C C . ALA A 1 169 ? -3.086 -0.652 -12.489 1.00 91.62 169 ALA A C 1
ATOM 1318 O O . ALA A 1 169 ? -3.372 -1.848 -12.403 1.00 91.62 169 ALA A O 1
ATOM 1319 N N . ALA A 1 170 ? -1.838 -0.200 -12.419 1.00 93.75 170 ALA A N 1
ATOM 1320 C CA . ALA A 1 170 ? -0.674 -1.065 -12.333 1.00 93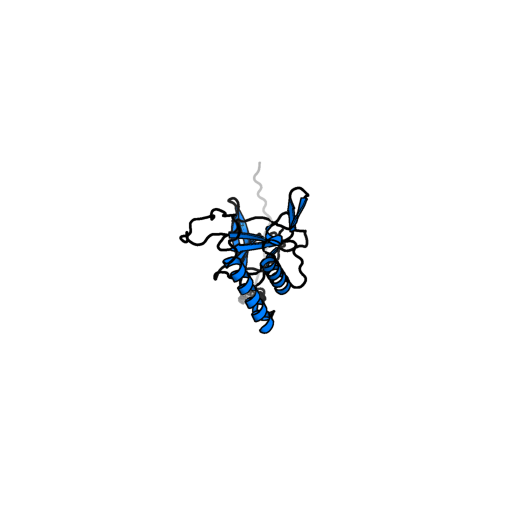.75 170 ALA A CA 1
ATOM 1321 C C . ALA A 1 170 ? 0.460 -0.387 -11.563 1.00 93.75 170 ALA A C 1
ATOM 1323 O O . ALA A 1 170 ? 0.517 0.842 -11.463 1.00 93.75 170 ALA A O 1
ATOM 1324 N N . VAL A 1 171 ? 1.382 -1.202 -11.065 1.00 93.38 171 VAL A N 1
ATOM 1325 C CA . VAL A 1 171 ? 2.657 -0.764 -10.497 1.00 93.38 171 VAL A CA 1
ATOM 1326 C C . VAL A 1 171 ? 3.761 -1.160 -11.456 1.00 93.38 171 VAL A C 1
ATOM 1328 O O . VAL A 1 171 ? 3.808 -2.295 -11.921 1.00 93.38 171 VAL A O 1
ATOM 1331 N N . TRP A 1 172 ? 4.635 -0.212 -11.770 1.00 93.75 172 TRP A N 1
ATOM 1332 C CA . TRP A 1 172 ? 5.813 -0.469 -12.584 1.00 93.75 172 TRP A CA 1
ATOM 1333 C C . TRP A 1 172 ? 7.016 -0.754 -11.685 1.00 93.75 172 TRP A C 1
ATOM 1335 O O . TRP A 1 172 ? 7.305 0.023 -10.775 1.00 93.75 172 TRP A O 1
ATOM 1345 N N . GLU A 1 173 ? 7.712 -1.848 -11.964 1.00 93.56 173 GLU A N 1
ATOM 1346 C CA . GLU A 1 173 ? 8.949 -2.269 -11.308 1.00 93.56 173 GLU A CA 1
ATOM 1347 C C . GLU A 1 173 ? 10.080 -2.283 -12.345 1.00 93.56 173 GLU A C 1
ATOM 1349 O O . GLU A 1 173 ? 9.917 -2.829 -13.437 1.00 93.56 173 GLU A O 1
ATOM 1354 N N . GLU A 1 174 ? 11.221 -1.674 -12.021 1.00 93.25 174 GLU A N 1
ATOM 1355 C CA . GLU A 1 174 ? 12.421 -1.735 -12.863 1.00 93.25 174 GLU A CA 1
ATOM 1356 C C . GLU A 1 174 ? 12.954 -3.173 -12.913 1.00 93.25 174 GLU A C 1
ATOM 1358 O O . GLU A 1 174 ? 13.070 -3.825 -11.881 1.00 93.25 174 GLU A O 1
ATOM 1363 N N . LEU A 1 175 ? 13.325 -3.653 -14.102 1.00 92.25 175 LEU A N 1
ATOM 1364 C CA . LEU A 1 175 ? 13.945 -4.966 -14.277 1.00 92.25 175 LEU A CA 1
ATOM 1365 C C . LEU A 1 175 ? 15.466 -4.838 -14.316 1.00 92.25 175 LEU A C 1
ATOM 1367 O O . LEU A 1 175 ? 16.020 -4.100 -15.136 1.00 92.25 175 LEU A O 1
ATOM 1371 N N . LYS A 1 176 ? 16.150 -5.625 -13.488 1.00 89.62 176 LYS A N 1
ATOM 1372 C CA . LYS A 1 176 ? 17.609 -5.753 -13.476 1.00 89.62 176 LYS A CA 1
ATOM 1373 C C . LYS A 1 176 ? 18.045 -7.121 -14.001 1.00 89.62 176 LYS A C 1
ATOM 1375 O O . LYS A 1 176 ? 17.277 -8.084 -13.975 1.00 89.62 176 LYS A O 1
ATOM 1380 N N . PRO A 1 177 ? 19.292 -7.245 -14.493 1.00 89.69 177 PRO A N 1
ATOM 1381 C CA . PRO A 1 177 ? 19.822 -8.534 -14.920 1.00 89.69 177 PRO A CA 1
ATOM 1382 C C . PRO A 1 177 ? 19.711 -9.588 -13.810 1.00 89.69 177 PRO A C 1
ATOM 1384 O O . PRO A 1 177 ? 20.219 -9.388 -12.709 1.00 89.69 177 PRO A O 1
ATOM 1387 N N . GLY A 1 178 ? 19.069 -10.715 -14.124 1.00 88.19 178 GLY A N 1
ATOM 1388 C CA . GLY A 1 178 ? 18.829 -11.811 -13.181 1.00 88.19 178 GLY A CA 1
ATOM 1389 C C . GLY A 1 178 ? 17.475 -11.765 -12.467 1.00 88.19 178 GLY A C 1
ATOM 1390 O O . GLY A 1 178 ? 17.136 -12.735 -11.787 1.00 88.19 178 GLY A O 1
ATOM 1391 N N . ASP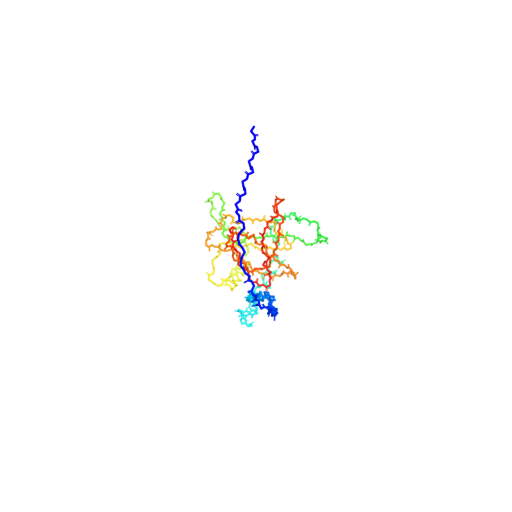 A 1 179 ? 16.687 -10.699 -12.638 1.00 87.44 179 ASP A N 1
ATOM 1392 C CA . ASP A 1 179 ? 15.332 -10.642 -12.094 1.00 87.44 179 ASP A CA 1
ATOM 1393 C C . ASP A 1 179 ? 14.389 -11.603 -12.820 1.00 87.44 179 ASP A C 1
ATOM 1395 O O . ASP A 1 179 ? 14.522 -11.891 -14.013 1.00 87.44 179 ASP A O 1
ATOM 1399 N N . LYS A 1 180 ? 13.399 -12.099 -12.073 1.00 85.19 180 LYS A N 1
ATOM 1400 C CA . LYS A 1 180 ? 12.327 -12.920 -12.631 1.00 85.19 180 LYS A CA 1
ATOM 1401 C C . LYS A 1 180 ? 11.242 -12.030 -13.214 1.00 85.19 180 LYS A C 1
ATOM 1403 O O . LYS A 1 180 ? 10.765 -11.103 -12.561 1.00 85.19 180 LYS A O 1
ATOM 1408 N N . PHE A 1 181 ? 10.801 -12.394 -14.405 1.00 87.31 181 PHE A N 1
ATOM 1409 C CA . PHE A 1 181 ? 9.672 -11.769 -15.065 1.00 87.31 181 PHE A CA 1
ATOM 1410 C C . PHE A 1 181 ? 8.357 -12.354 -14.532 1.00 87.31 181 PHE A C 1
ATOM 1412 O O . PHE A 1 181 ? 8.143 -13.562 -14.601 1.00 87.31 181 PHE A O 1
ATOM 1419 N N . GLN A 1 182 ? 7.517 -11.504 -13.946 1.00 85.62 182 GLN A N 1
ATOM 1420 C CA . GLN A 1 182 ? 6.252 -11.869 -13.293 1.00 85.62 182 GLN A CA 1
ATOM 1421 C C . GLN A 1 182 ? 5.058 -11.065 -13.831 1.00 85.62 182 GLN A C 1
ATOM 1423 O O . GLN A 1 182 ? 3.921 -11.521 -13.743 1.00 85.62 182 GLN A O 1
ATOM 1428 N N . GLY A 1 183 ? 5.313 -9.876 -14.384 1.00 87.06 183 GLY A N 1
ATOM 1429 C CA . GLY A 1 183 ? 4.307 -8.983 -14.951 1.00 87.06 183 GLY A CA 1
ATOM 1430 C C . GLY A 1 183 ? 4.343 -8.916 -16.478 1.00 87.06 183 GLY A C 1
ATOM 1431 O O . GLY A 1 183 ? 4.785 -9.832 -17.163 1.00 87.06 183 GLY A O 1
ATOM 1432 N N . THR A 1 184 ? 3.866 -7.796 -17.026 1.00 91.81 184 THR A N 1
ATOM 1433 C CA . THR A 1 184 ? 3.968 -7.486 -18.464 1.00 91.81 184 THR A CA 1
ATOM 1434 C C . THR A 1 184 ? 5.118 -6.524 -18.712 1.00 91.81 184 THR A C 1
ATOM 1436 O O . THR A 1 184 ? 5.236 -5.523 -18.016 1.00 91.81 184 THR A O 1
ATOM 1439 N N . TYR A 1 185 ? 5.950 -6.781 -19.717 1.00 94.00 185 TYR A N 1
ATOM 1440 C CA . TYR A 1 185 ? 7.120 -5.955 -20.002 1.00 94.00 185 TYR A CA 1
ATOM 1441 C C . TYR A 1 185 ? 6.677 -4.552 -20.407 1.00 94.00 185 TYR A C 1
ATOM 1443 O O . TYR A 1 185 ? 5.788 -4.391 -21.245 1.00 94.00 185 TYR A O 1
ATOM 1451 N N . ALA A 1 186 ? 7.313 -3.538 -19.829 1.00 94.19 186 ALA A N 1
ATOM 1452 C CA . ALA A 1 186 ? 7.067 -2.150 -20.172 1.00 94.19 186 ALA A CA 1
ATOM 1453 C C . ALA A 1 186 ? 8.307 -1.297 -19.903 1.00 94.19 186 ALA A C 1
ATOM 1455 O O . ALA A 1 186 ? 8.821 -1.255 -18.783 1.00 94.19 186 ALA A O 1
ATOM 1456 N N . GLU A 1 187 ? 8.752 -0.554 -20.913 1.00 95.19 187 GLU A N 1
ATOM 1457 C CA . GLU A 1 187 ? 9.758 0.487 -20.721 1.00 95.19 187 GLU A CA 1
ATOM 1458 C C . GLU A 1 187 ? 9.128 1.741 -20.105 1.00 95.19 187 GLU A C 1
ATOM 1460 O O . GLU A 1 187 ? 8.044 2.170 -20.507 1.00 95.19 187 GLU A O 1
ATOM 1465 N N . MET A 1 188 ? 9.845 2.387 -19.186 1.00 93.19 188 MET A N 1
ATOM 1466 C CA . MET A 1 188 ? 9.471 3.700 -18.661 1.00 93.19 188 MET A CA 1
ATOM 1467 C C . MET A 1 188 ? 10.628 4.684 -18.811 1.00 93.19 188 MET A C 1
ATOM 1469 O O . MET A 1 188 ? 11.797 4.325 -18.672 1.00 93.19 188 MET A O 1
ATOM 1473 N N . THR A 1 189 ? 10.313 5.948 -19.104 1.00 92.69 189 THR A N 1
ATOM 1474 C CA . THR A 1 189 ? 11.328 7.008 -19.102 1.00 92.69 189 THR A CA 1
ATOM 1475 C C . THR A 1 189 ? 11.520 7.518 -17.678 1.00 92.69 189 THR A C 1
ATOM 1477 O O . THR A 1 189 ? 10.627 8.150 -17.118 1.00 92.69 189 THR A O 1
ATOM 1480 N N . VAL A 1 190 ? 12.692 7.267 -17.099 1.00 88.25 190 VAL A N 1
ATOM 1481 C CA . VAL A 1 190 ? 13.077 7.700 -15.751 1.00 88.25 190 VAL A CA 1
ATOM 1482 C C . VAL A 1 190 ? 14.315 8.581 -15.873 1.00 88.25 190 VAL A C 1
ATOM 1484 O O . VAL A 1 190 ? 15.362 8.122 -16.321 1.00 88.25 190 VAL A O 1
ATOM 1487 N N . LYS A 1 191 ? 14.214 9.858 -15.476 1.00 88.31 191 LYS A N 1
ATOM 1488 C CA . LYS A 1 191 ? 15.314 10.843 -15.594 1.00 88.31 191 LYS A CA 1
ATOM 1489 C C . LYS A 1 191 ? 15.924 10.870 -17.010 1.00 88.31 191 LYS A C 1
ATOM 1491 O O . LYS A 1 191 ? 17.135 10.727 -17.168 1.00 88.31 191 LYS A O 1
ATOM 1496 N N . ASP A 1 192 ? 15.055 10.979 -18.019 1.00 90.62 192 ASP A N 1
ATOM 1497 C CA . ASP A 1 192 ? 15.388 11.025 -19.455 1.00 90.62 192 ASP A CA 1
ATOM 1498 C C . ASP A 1 192 ? 16.086 9.776 -20.017 1.00 90.62 192 ASP A C 1
ATOM 1500 O O . ASP A 1 192 ? 16.621 9.790 -21.126 1.00 90.62 192 ASP A O 1
ATOM 1504 N N . LYS A 1 193 ? 16.061 8.666 -19.275 1.00 93.06 193 LYS A N 1
ATOM 1505 C CA . LYS A 1 193 ? 16.572 7.369 -19.719 1.00 93.06 193 LYS A CA 1
ATOM 1506 C C . LYS A 1 193 ? 15.432 6.379 -19.840 1.00 93.06 193 LYS A C 1
ATOM 1508 O O . LYS A 1 193 ? 14.581 6.304 -18.958 1.00 93.06 193 LYS A O 1
ATOM 1513 N N . LYS A 1 194 ? 15.434 5.598 -20.917 1.00 94.38 194 LYS A N 1
ATOM 1514 C CA . LYS A 1 194 ? 14.558 4.434 -21.030 1.00 94.38 194 LYS A CA 1
ATOM 1515 C C . LYS A 1 194 ? 15.082 3.334 -20.122 1.00 94.38 194 LYS A C 1
ATOM 1517 O O . LYS A 1 194 ? 16.223 2.904 -20.278 1.00 94.38 194 LYS A O 1
ATOM 1522 N N . MET A 1 195 ? 14.252 2.924 -19.176 1.00 94.75 195 MET A N 1
ATOM 1523 C CA . MET A 1 195 ? 14.549 1.851 -18.242 1.00 94.75 195 MET A CA 1
ATOM 1524 C C . MET A 1 195 ? 13.635 0.663 -18.556 1.00 94.75 195 MET A C 1
ATOM 1526 O O . MET A 1 195 ? 12.423 0.870 -18.698 1.00 94.75 195 MET A O 1
ATOM 1530 N N . PRO A 1 196 ? 14.176 -0.562 -18.672 1.00 94.75 196 PRO A N 1
ATOM 1531 C CA . PRO A 1 196 ? 13.357 -1.758 -18.792 1.00 94.75 196 PRO A CA 1
ATOM 1532 C C . PRO A 1 196 ? 12.634 -2.019 -17.469 1.00 94.75 196 PRO A C 1
ATOM 1534 O O . PRO A 1 196 ? 13.179 -1.792 -16.389 1.00 94.75 196 PRO A O 1
ATOM 1537 N N . GLY A 1 197 ? 11.410 -2.521 -17.549 1.00 94.81 197 GLY A N 1
ATOM 1538 C CA . GLY A 1 197 ? 10.635 -2.861 -16.368 1.00 94.81 197 GLY A CA 1
ATOM 1539 C C . GLY A 1 197 ? 9.460 -3.768 -16.681 1.00 94.81 197 GLY A C 1
ATOM 1540 O O . GLY A 1 197 ? 9.269 -4.206 -17.819 1.00 94.81 197 GLY A O 1
ATOM 1541 N N . GLN A 1 198 ? 8.675 -4.047 -15.652 1.00 94.44 198 GLN A N 1
ATOM 1542 C CA . GLN A 1 198 ? 7.459 -4.838 -15.731 1.00 94.44 198 GLN A CA 1
ATOM 1543 C C . GLN A 1 198 ? 6.304 -4.146 -15.008 1.00 94.44 198 GLN A C 1
ATOM 1545 O O . GLN A 1 198 ? 6.485 -3.501 -13.978 1.00 94.44 198 GLN A O 1
ATOM 1550 N N . LEU A 1 199 ? 5.106 -4.276 -15.570 1.00 94.50 199 LEU A N 1
ATOM 1551 C CA . LEU A 1 199 ? 3.850 -3.828 -14.993 1.00 94.50 199 LEU A CA 1
ATOM 1552 C C . LEU A 1 199 ? 3.179 -4.979 -14.256 1.00 94.50 199 LEU A C 1
ATOM 1554 O O . LEU A 1 199 ? 2.877 -6.021 -14.843 1.00 94.50 199 LEU A O 1
ATOM 1558 N N . HIS A 1 200 ? 2.885 -4.732 -12.988 1.00 94.56 200 HIS A N 1
ATOM 1559 C CA . HIS A 1 200 ? 2.073 -5.581 -12.136 1.00 94.56 200 HIS A CA 1
ATOM 1560 C C . HIS A 1 200 ? 0.673 -4.988 -12.051 1.00 94.56 200 HIS A C 1
ATOM 1562 O O . HIS A 1 200 ? 0.479 -3.908 -11.486 1.00 94.56 200 HIS A O 1
ATOM 1568 N N . MET A 1 201 ? -0.300 -5.664 -12.657 1.00 94.38 201 MET A N 1
ATOM 1569 C CA . MET A 1 201 ? -1.688 -5.207 -12.657 1.00 94.38 201 MET A CA 1
ATOM 1570 C C . MET A 1 201 ? -2.272 -5.300 -11.249 1.00 94.38 201 MET A C 1
ATOM 1572 O O . MET A 1 201 ? -2.171 -6.335 -10.598 1.00 94.38 201 MET A O 1
ATOM 1576 N N . LEU A 1 202 ? -2.946 -4.242 -10.800 1.00 93.25 202 LEU A N 1
ATOM 1577 C CA . LEU A 1 202 ? -3.587 -4.190 -9.484 1.00 93.25 202 LEU A CA 1
ATOM 1578 C C . LEU A 1 202 ? -4.963 -4.877 -9.493 1.00 93.25 202 LEU A C 1
ATOM 1580 O O . LEU A 1 202 ? -5.950 -4.319 -9.022 1.00 93.25 202 LEU A O 1
ATOM 1584 N N . THR A 1 203 ? -5.041 -6.082 -10.061 1.00 90.94 203 THR A N 1
ATOM 1585 C CA . THR A 1 203 ? -6.243 -6.938 -10.027 1.00 90.94 203 THR A CA 1
ATOM 1586 C C . THR A 1 203 ? -6.368 -7.728 -8.724 1.00 90.94 203 THR A C 1
ATOM 1588 O O . THR A 1 203 ? -7.412 -8.312 -8.466 1.00 90.94 203 THR A O 1
ATOM 1591 N N . GLY A 1 204 ? -5.312 -7.743 -7.913 1.00 91.44 204 GLY A N 1
ATOM 1592 C CA . GLY A 1 204 ? -5.242 -8.357 -6.593 1.00 91.44 204 GLY A CA 1
ATOM 1593 C C . GLY A 1 204 ? -3.975 -7.895 -5.864 1.00 91.44 204 GLY A C 1
ATOM 1594 O O . GLY A 1 204 ? -3.261 -7.035 -6.394 1.00 91.44 204 GLY A O 1
ATOM 1595 N N . PRO A 1 205 ? -3.698 -8.424 -4.663 1.00 94.44 205 PRO A N 1
ATOM 1596 C CA . PRO A 1 205 ? -2.496 -8.092 -3.906 1.00 94.44 205 PRO A CA 1
ATOM 1597 C C . PRO A 1 205 ? -1.211 -8.377 -4.690 1.00 94.44 205 PRO A C 1
ATOM 1599 O O . PRO A 1 205 ? -1.074 -9.422 -5.325 1.00 94.44 205 PRO A O 1
ATOM 1602 N N . VAL A 1 206 ? -0.256 -7.448 -4.638 1.00 94.00 206 VAL A N 1
ATOM 1603 C CA . VAL A 1 206 ? 1.032 -7.544 -5.340 1.00 94.00 206 VAL A CA 1
ATOM 1604 C C . VAL A 1 206 ? 2.178 -7.344 -4.354 1.00 94.00 206 VAL A C 1
ATOM 1606 O O . VAL A 1 206 ? 2.115 -6.481 -3.479 1.00 94.00 206 VAL A O 1
ATOM 1609 N N . MET A 1 207 ? 3.251 -8.116 -4.526 1.00 92.50 207 MET A N 1
ATOM 1610 C CA . MET A 1 207 ? 4.511 -7.930 -3.811 1.00 92.50 207 MET A CA 1
ATOM 1611 C C . MET A 1 207 ? 5.606 -7.512 -4.789 1.00 92.50 207 MET A C 1
ATOM 1613 O O . MET A 1 207 ? 5.858 -8.215 -5.763 1.00 92.50 207 MET A O 1
ATOM 1617 N N . ILE A 1 208 ? 6.271 -6.395 -4.506 1.00 90.31 208 ILE A N 1
ATOM 1618 C CA . ILE A 1 208 ? 7.320 -5.814 -5.353 1.00 90.31 208 ILE A CA 1
ATOM 1619 C C . ILE A 1 208 ? 8.660 -5.854 -4.628 1.00 90.31 208 ILE A C 1
ATOM 1621 O O . ILE A 1 208 ? 8.732 -5.634 -3.414 1.00 90.31 208 ILE A O 1
ATOM 1625 N N . ASN A 1 209 ? 9.736 -6.106 -5.368 1.00 83.88 209 ASN A N 1
ATOM 1626 C CA . ASN A 1 209 ? 11.077 -6.060 -4.819 1.00 83.88 209 ASN A CA 1
ATOM 1627 C C . ASN A 1 209 ? 11.551 -4.594 -4.738 1.00 83.88 209 ASN A C 1
ATOM 1629 O O . ASN A 1 209 ? 11.594 -3.913 -5.760 1.00 83.88 209 ASN A O 1
ATOM 1633 N N . PRO A 1 210 ? 11.941 -4.067 -3.563 1.00 75.88 210 PRO A N 1
ATOM 1634 C CA . PRO A 1 210 ? 12.357 -2.663 -3.434 1.00 75.88 210 PRO A CA 1
ATOM 1635 C C . PRO A 1 210 ? 13.745 -2.353 -4.037 1.00 75.88 210 PRO A C 1
ATOM 1637 O O . PRO A 1 210 ? 14.252 -1.234 -3.893 1.00 75.88 210 PRO A O 1
ATOM 1640 N N . ARG A 1 211 ? 14.399 -3.342 -4.664 1.00 68.38 211 ARG A N 1
ATOM 1641 C CA . ARG A 1 211 ? 15.818 -3.309 -5.044 1.00 68.38 211 ARG A CA 1
ATOM 1642 C C . ARG A 1 211 ? 16.144 -2.369 -6.178 1.00 68.38 211 ARG A C 1
ATOM 1644 O O . ARG A 1 211 ? 15.566 -2.409 -7.274 1.00 68.38 211 ARG A O 1
#

Solvent-accessible surface area (backbone atoms only — not comparable to full-atom values): 14140 Å² total; per-residue (Å²): 141,82,89,83,90,82,90,80,86,88,84,89,86,80,87,85,89,78,92,77,94,72,87,78,78,78,74,74,82,76,76,78,74,79,74,71,76,81,73,80,75,76,52,70,78,78,78,54,55,73,67,55,50,51,51,51,52,49,48,42,50,54,44,52,51,46,54,70,74,39,78,69,72,86,52,72,61,80,75,86,72,96,66,100,53,97,82,61,77,34,39,48,51,56,31,36,52,47,75,58,96,88,47,75,49,65,34,70,54,29,70,76,38,47,70,51,44,50,48,53,53,52,48,49,47,67,69,36,73,93,66,84,80,63,56,50,74,50,78,38,77,72,80,81,74,93,79,72,55,84,84,60,56,95,90,52,61,46,79,45,76,61,76,88,74,62,93,85,42,59,48,80,44,78,60,56,96,88,61,82,91,83,56,46,83,43,74,45,76,56,94,93,35,83,39,56,22,27,35,40,66,51,86,38,65,45,78,42,78,51,121

Mean predicted aligned error: 14.43 Å

pLDDT: mean 75.4, std 22.28, range [25.98, 97.19]